Protein AF-A0AAU9USP4-F1 (afdb_monomer_lite)

Foldseek 3Di:
DDDDDDDDDPPDPPPDDDPDDDDQDPVNVVVVCQQVQHWDQDPVRDIDGGDDAPPDDPDPPPCVVVVDDPVRVVVVVVVVVVVVVVCVLPVVVVVVVVVVPPDDPPDVPVVVVVVVVVVPDDDDPDPPRDHGPPPPVPVCVVLVVLLVVLCVVDPDPDPVVSQVSQQPSDPPPHGDDDDDDDPVVDDDSCVVCVVVDDPDDDPPPPPVPPVVVVVVVVVCPDPVNVVVVVVVVVPPPDDPDPPPPPPPPPPPPPDDD

Organism: Euphydryas editha (NCBI:txid104508)

Structure (mmCIF, N/CA/C/O backbone):
data_AF-A0AAU9USP4-F1
#
_entry.id   AF-A0AAU9USP4-F1
#
loop_
_atom_site.group_PDB
_atom_site.id
_atom_site.type_symbol
_atom_site.label_atom_id
_atom_site.label_alt_id
_atom_site.label_comp_id
_atom_site.label_asym_id
_atom_site.label_entity_id
_atom_site.label_seq_id
_atom_site.pdbx_PDB_ins_code
_atom_site.Cartn_x
_atom_site.Cartn_y
_atom_site.Cartn_z
_atom_site.occupancy
_atom_site.B_iso_or_equiv
_atom_site.auth_seq_id
_atom_site.auth_comp_id
_atom_site.auth_asym_id
_atom_site.auth_atom_id
_atom_site.pdbx_PDB_model_num
ATOM 1 N N . MET A 1 1 ? 58.200 1.970 -30.204 1.00 53.88 1 MET A N 1
ATOM 2 C CA . MET A 1 1 ? 57.336 2.844 -29.386 1.00 53.88 1 MET A CA 1
ATOM 3 C C . MET A 1 1 ? 58.058 3.024 -28.065 1.00 53.88 1 MET A C 1
ATOM 5 O O . MET A 1 1 ? 58.313 2.022 -27.417 1.00 53.88 1 MET A O 1
ATOM 9 N N . MET A 1 2 ? 58.552 4.230 -27.774 1.00 48.62 2 MET A N 1
ATOM 10 C CA . MET A 1 2 ? 59.275 4.515 -26.530 1.00 48.62 2 MET A CA 1
ATOM 11 C C . MET A 1 2 ? 58.279 5.024 -25.493 1.00 48.62 2 MET A C 1
ATOM 13 O O . MET A 1 2 ? 57.617 6.035 -25.726 1.00 48.62 2 MET A O 1
ATOM 17 N N . ASP A 1 3 ? 58.170 4.309 -24.378 1.00 57.94 3 ASP A N 1
ATOM 18 C CA . ASP A 1 3 ? 57.323 4.691 -23.256 1.00 57.94 3 ASP A CA 1
ATOM 19 C C . ASP A 1 3 ? 57.987 5.834 -22.479 1.00 57.94 3 ASP A C 1
ATOM 21 O O . ASP A 1 3 ? 59.031 5.670 -21.845 1.00 57.94 3 ASP A O 1
ATOM 25 N N . ASN A 1 4 ? 57.380 7.018 -22.551 1.00 63.53 4 ASN A N 1
ATOM 26 C CA . ASN A 1 4 ? 57.783 8.188 -21.780 1.00 63.53 4 ASN A CA 1
ATOM 27 C C . ASN A 1 4 ? 57.430 7.979 -20.302 1.00 63.53 4 ASN A C 1
ATOM 29 O O . ASN A 1 4 ? 56.298 8.211 -19.876 1.00 63.53 4 ASN A O 1
ATOM 33 N N . TYR A 1 5 ? 58.411 7.553 -19.511 1.00 73.12 5 TYR A N 1
ATOM 34 C CA . TYR A 1 5 ? 58.299 7.489 -18.058 1.00 73.12 5 TYR A CA 1
ATOM 35 C C . TYR A 1 5 ? 58.523 8.883 -17.456 1.00 73.12 5 TYR A C 1
ATOM 37 O O . TYR A 1 5 ? 59.643 9.391 -17.437 1.00 73.12 5 TYR A O 1
ATOM 45 N N . ILE A 1 6 ? 57.450 9.509 -16.965 1.00 76.31 6 ILE A N 1
ATOM 46 C CA . ILE A 1 6 ? 57.510 10.777 -16.226 1.00 76.31 6 ILE A CA 1
ATOM 47 C C . ILE A 1 6 ? 57.721 10.453 -14.735 1.00 76.31 6 ILE A C 1
ATOM 49 O O . ILE A 1 6 ? 56.846 9.823 -14.132 1.00 76.31 6 ILE A O 1
ATOM 53 N N . PRO A 1 7 ? 58.840 10.865 -14.109 1.00 71.31 7 PRO A N 1
ATOM 54 C CA . PRO A 1 7 ? 59.072 10.639 -12.685 1.00 71.31 7 PRO A CA 1
ATOM 55 C C . PRO A 1 7 ? 58.043 11.404 -11.841 1.00 71.31 7 PRO A C 1
ATOM 57 O O . PRO A 1 7 ? 57.835 12.599 -12.041 1.00 71.31 7 PRO A O 1
ATOM 60 N N . ARG A 1 8 ? 57.397 10.732 -10.878 1.00 67.12 8 ARG A N 1
ATOM 61 C CA . ARG A 1 8 ? 56.558 11.411 -9.877 1.00 67.12 8 ARG A CA 1
ATOM 62 C C . ARG A 1 8 ? 57.443 12.150 -8.882 1.00 67.12 8 ARG A C 1
ATOM 64 O O . ARG A 1 8 ? 58.253 11.536 -8.193 1.00 67.12 8 ARG A O 1
ATOM 71 N N . ASP A 1 9 ? 57.234 13.454 -8.792 1.00 71.00 9 ASP A N 1
ATOM 72 C CA . ASP A 1 9 ? 57.911 14.329 -7.847 1.00 71.00 9 ASP A CA 1
ATOM 73 C C . ASP A 1 9 ? 57.355 14.099 -6.426 1.00 71.00 9 ASP A C 1
ATOM 75 O O . ASP A 1 9 ? 56.214 14.448 -6.115 1.00 71.00 9 ASP A O 1
ATOM 79 N N . ASN A 1 10 ? 58.146 13.451 -5.564 1.00 74.06 10 ASN A N 1
ATOM 80 C CA . ASN A 1 10 ? 57.780 13.119 -4.177 1.00 74.06 10 ASN A CA 1
ATOM 81 C C . ASN A 1 10 ? 57.751 14.347 -3.241 1.00 74.06 10 ASN A C 1
ATOM 83 O O . ASN A 1 10 ? 57.453 14.209 -2.056 1.00 74.06 10 ASN A O 1
ATOM 87 N N . SER A 1 11 ? 58.066 15.540 -3.750 1.00 73.25 11 SER A N 1
ATOM 88 C CA . SER A 1 11 ? 58.151 16.780 -2.971 1.00 73.25 11 SER A CA 1
ATOM 89 C C . SER A 1 11 ? 56.806 17.496 -2.783 1.00 73.25 11 SER A C 1
ATOM 91 O O . SER A 1 11 ? 56.694 18.401 -1.954 1.00 73.25 11 SER A O 1
ATOM 93 N N . ASN A 1 12 ? 55.751 17.077 -3.489 1.00 63.22 12 ASN A N 1
ATOM 94 C CA . ASN A 1 12 ? 54.468 17.773 -3.478 1.00 63.22 12 ASN A CA 1
ATOM 95 C C . ASN A 1 12 ? 53.524 17.211 -2.398 1.00 63.22 12 ASN A C 1
ATOM 97 O O . ASN A 1 12 ? 52.590 16.453 -2.676 1.00 63.22 12 ASN A O 1
ATOM 101 N N . SER A 1 13 ? 53.776 17.561 -1.131 1.00 61.56 13 SER A N 1
ATOM 102 C CA . SER A 1 13 ? 52.849 17.254 -0.035 1.00 61.56 13 SER A CA 1
ATOM 103 C C . SER A 1 13 ? 51.622 18.167 -0.131 1.00 61.56 13 SER A C 1
ATOM 105 O O . SER A 1 13 ? 51.555 19.236 0.471 1.00 61.56 13 SER A O 1
ATOM 107 N N . VAL A 1 14 ? 50.650 17.773 -0.956 1.00 72.12 14 VAL A N 1
ATOM 108 C CA . VAL A 1 14 ? 49.360 18.464 -1.037 1.00 72.12 14 VAL A CA 1
ATOM 109 C C . VAL A 1 14 ? 48.692 18.350 0.332 1.00 72.12 14 VAL A C 1
ATOM 111 O O . VAL A 1 14 ? 48.218 17.281 0.724 1.00 72.12 14 VAL A O 1
ATOM 114 N N . GLN A 1 15 ? 48.676 19.450 1.087 1.00 72.88 15 GLN A N 1
ATOM 115 C CA . GLN A 1 15 ? 47.872 19.559 2.298 1.00 72.88 15 GLN A CA 1
ATOM 116 C C . GLN A 1 15 ? 46.399 19.531 1.888 1.00 72.88 15 GLN A C 1
ATOM 118 O O . GLN A 1 15 ? 45.828 20.531 1.455 1.00 72.88 15 GLN A O 1
ATOM 123 N N . TRP A 1 16 ? 45.783 18.355 1.987 1.00 71.38 16 TRP A N 1
ATOM 124 C CA . TRP A 1 16 ? 44.353 18.195 1.768 1.00 71.38 16 TRP A CA 1
ATOM 125 C C . TRP A 1 16 ? 43.604 19.068 2.772 1.00 71.38 16 TRP A C 1
ATOM 127 O O . TRP A 1 16 ? 43.662 18.820 3.979 1.00 71.38 16 TRP A O 1
ATOM 137 N N . MET A 1 17 ? 42.902 20.092 2.279 1.00 73.69 17 MET A N 1
ATOM 138 C CA . MET A 1 17 ? 42.048 20.915 3.129 1.00 73.69 17 MET A CA 1
ATOM 139 C C . MET A 1 17 ? 41.071 20.012 3.887 1.00 73.69 17 MET A C 1
ATOM 141 O O . MET A 1 17 ? 40.425 19.129 3.314 1.00 73.69 17 MET A O 1
ATOM 145 N N . THR A 1 18 ? 40.973 20.218 5.197 1.00 81.50 18 THR A N 1
ATOM 146 C CA . THR A 1 18 ? 40.119 19.431 6.083 1.00 81.50 18 THR A CA 1
ATOM 147 C C . THR A 1 18 ? 38.680 19.476 5.573 1.00 81.50 18 THR A C 1
ATOM 149 O O . THR A 1 18 ? 38.104 20.553 5.416 1.00 81.50 18 THR A O 1
ATOM 152 N N . LYS A 1 19 ? 38.079 18.305 5.309 1.00 83.81 19 LYS A N 1
ATOM 153 C CA . LYS A 1 19 ? 36.700 18.208 4.802 1.00 83.81 19 LYS A CA 1
ATOM 154 C C . LYS A 1 19 ? 35.757 19.048 5.670 1.00 83.81 19 LYS A C 1
ATOM 156 O O . LYS A 1 19 ? 35.652 18.830 6.880 1.00 83.81 19 LYS A O 1
ATOM 161 N N . ARG A 1 20 ? 35.050 19.996 5.047 1.00 85.19 20 ARG A N 1
ATOM 162 C CA . ARG A 1 20 ? 34.067 20.857 5.717 1.00 85.19 20 ARG A CA 1
ATOM 163 C C . ARG A 1 20 ? 33.028 19.971 6.410 1.00 85.19 20 ARG A C 1
ATOM 165 O O . ARG A 1 20 ? 32.451 19.081 5.785 1.00 85.19 20 ARG A O 1
ATOM 172 N N . LYS A 1 21 ? 32.785 20.192 7.707 1.00 87.06 21 LYS A N 1
ATOM 173 C CA . LYS A 1 21 ? 31.766 19.434 8.451 1.00 87.06 21 LYS A CA 1
ATOM 174 C C . LYS A 1 21 ? 30.407 19.651 7.780 1.00 87.06 21 LYS A C 1
ATOM 176 O O . LYS A 1 21 ? 29.904 20.774 7.756 1.00 87.06 21 LYS A O 1
ATOM 181 N N . LYS A 1 22 ? 29.822 18.585 7.225 1.00 89.31 22 LYS A N 1
ATOM 182 C CA . LYS A 1 22 ? 28.508 18.640 6.573 1.00 89.31 22 LYS A CA 1
ATOM 183 C C . LYS A 1 22 ? 27.467 19.070 7.609 1.00 89.31 22 LYS A C 1
ATOM 185 O O . LYS A 1 22 ? 27.336 18.433 8.656 1.00 89.31 22 LYS A O 1
ATOM 190 N N . LYS A 1 23 ? 26.748 20.165 7.343 1.00 91.50 23 LYS A N 1
ATOM 191 C CA . LYS A 1 23 ? 25.634 20.597 8.198 1.00 91.50 23 LYS A CA 1
ATOM 192 C C . LYS A 1 23 ? 24.582 19.487 8.207 1.00 91.50 23 LYS A C 1
ATOM 194 O O . LYS A 1 23 ? 24.158 19.020 7.151 1.00 91.50 23 LYS A O 1
ATOM 199 N N . VAL A 1 24 ? 24.174 19.051 9.396 1.00 91.44 24 VAL A N 1
ATOM 200 C CA . VAL A 1 24 ? 23.125 18.035 9.540 1.00 91.44 24 VAL A CA 1
ATOM 201 C C . VAL A 1 24 ? 21.807 18.636 9.060 1.00 91.44 24 VAL A C 1
ATOM 203 O O . VAL A 1 24 ? 21.376 19.679 9.552 1.00 91.44 24 VAL A O 1
ATOM 206 N N . SER A 1 25 ? 21.149 17.981 8.103 1.00 89.94 25 SER A N 1
ATOM 207 C CA . SER A 1 25 ? 19.864 18.451 7.579 1.00 89.94 25 SER A CA 1
ATOM 208 C C . SER A 1 25 ? 18.804 18.505 8.687 1.00 89.94 25 SER A C 1
ATOM 210 O O . SER A 1 25 ? 18.715 17.605 9.530 1.00 89.94 25 SER A O 1
ATOM 212 N N . LYS A 1 26 ? 17.911 19.506 8.644 1.00 85.12 26 LYS A N 1
ATOM 213 C CA . LYS A 1 26 ? 16.737 19.612 9.535 1.00 85.12 26 LYS A CA 1
ATOM 214 C C . LYS A 1 26 ? 15.914 18.318 9.555 1.00 85.12 26 LYS A C 1
ATOM 216 O O . LYS A 1 26 ? 15.426 17.903 10.608 1.00 85.12 26 LYS A O 1
ATOM 221 N N . ARG A 1 27 ? 15.818 17.625 8.411 1.00 81.06 27 ARG A N 1
ATOM 222 C CA . ARG A 1 27 ? 15.140 16.324 8.286 1.00 81.06 27 ARG A CA 1
ATOM 223 C C . ARG A 1 27 ? 15.814 15.244 9.131 1.00 81.06 27 ARG A C 1
ATOM 225 O O . ARG A 1 27 ? 15.127 14.437 9.756 1.00 81.06 27 ARG A O 1
ATOM 232 N N . GLU A 1 28 ? 17.139 15.226 9.157 1.00 87.06 28 GLU A N 1
ATOM 233 C CA . GLU A 1 28 ? 17.921 14.249 9.908 1.00 87.06 28 GLU A CA 1
ATOM 234 C C . GLU A 1 28 ? 17.859 14.522 11.415 1.00 87.06 28 GLU A C 1
ATOM 236 O O . GLU A 1 28 ? 17.629 13.593 12.188 1.00 87.06 28 GLU A O 1
ATOM 241 N N . MET A 1 29 ? 17.905 15.792 11.832 1.00 87.38 29 MET A N 1
ATOM 242 C CA . MET A 1 29 ? 17.671 16.172 13.233 1.00 87.38 29 MET A CA 1
ATOM 243 C C . MET A 1 29 ? 16.292 15.715 13.733 1.00 87.38 29 MET A C 1
ATOM 245 O O . MET A 1 29 ? 16.178 15.140 14.814 1.00 87.38 29 MET A O 1
ATOM 249 N N . ILE A 1 30 ? 15.235 15.894 12.928 1.00 83.81 30 ILE A N 1
ATOM 250 C CA . ILE A 1 30 ? 13.881 15.425 13.274 1.00 83.81 30 ILE A CA 1
ATOM 251 C C . ILE A 1 30 ? 13.824 13.894 13.359 1.00 83.81 30 ILE A C 1
ATOM 253 O O . ILE A 1 30 ? 13.129 13.361 14.227 1.00 83.81 30 ILE A O 1
ATOM 257 N N . LYS A 1 31 ? 14.519 13.171 12.469 1.00 83.81 31 LYS A N 1
ATOM 258 C CA . LYS A 1 31 ? 14.615 11.703 12.537 1.00 83.81 31 LYS A CA 1
ATOM 259 C C . LYS A 1 31 ? 15.308 11.259 13.826 1.00 83.81 31 LYS A C 1
ATOM 261 O O . LYS A 1 31 ? 14.754 10.409 14.513 1.00 83.81 31 LYS A O 1
ATOM 266 N N . ARG A 1 32 ? 16.434 11.878 14.197 1.00 84.88 32 ARG A N 1
ATOM 267 C CA . ARG A 1 32 ? 17.151 11.574 15.448 1.00 84.88 32 ARG A CA 1
ATOM 268 C C . ARG A 1 32 ? 16.263 11.792 16.674 1.00 84.88 32 ARG A C 1
ATOM 270 O O . ARG A 1 32 ? 16.097 10.860 17.449 1.00 84.88 32 ARG A O 1
ATOM 277 N N . ARG A 1 33 ? 15.562 12.931 16.763 1.00 87.69 33 ARG A N 1
ATOM 278 C CA . ARG A 1 33 ? 14.598 13.203 17.853 1.00 87.69 33 ARG A CA 1
ATOM 279 C C . ARG A 1 33 ? 13.415 12.231 17.895 1.00 87.69 33 ARG A C 1
ATOM 281 O O . ARG A 1 33 ? 12.873 11.942 18.954 1.00 87.69 33 ARG A O 1
ATOM 288 N N . LYS A 1 34 ? 12.966 11.729 16.737 1.00 84.00 34 LYS A N 1
ATOM 289 C CA . LYS A 1 34 ? 11.912 10.699 16.674 1.00 84.00 34 LYS A CA 1
ATOM 290 C C . LYS A 1 34 ? 12.385 9.363 17.245 1.00 84.00 34 LYS A C 1
ATOM 292 O O . LYS A 1 34 ? 11.557 8.676 17.827 1.00 84.00 34 LYS A O 1
ATOM 297 N N . VAL A 1 35 ? 13.650 9.008 17.026 1.00 78.94 35 VAL A N 1
ATOM 298 C CA . VAL A 1 35 ? 14.253 7.757 17.508 1.00 78.94 35 VAL A CA 1
ATOM 299 C C . VAL A 1 35 ? 14.607 7.861 18.990 1.00 78.94 35 VAL A C 1
ATOM 301 O O . VAL A 1 35 ? 14.317 6.932 19.730 1.00 78.94 35 VAL A O 1
ATOM 304 N N . SER A 1 36 ? 15.138 9.002 19.446 1.00 85.00 36 SER A N 1
ATOM 305 C CA . SER A 1 36 ? 15.467 9.212 20.864 1.00 85.00 36 SER A CA 1
ATOM 306 C C . SER A 1 36 ? 14.242 9.328 21.774 1.00 85.00 36 SER A C 1
ATOM 308 O O . SER A 1 36 ? 14.373 9.258 22.991 1.00 85.00 36 SER A O 1
ATOM 310 N N . GLY A 1 37 ? 13.043 9.502 21.206 1.00 86.06 37 GLY A N 1
ATOM 311 C CA . GLY A 1 37 ? 11.829 9.710 21.990 1.00 86.06 37 GLY A CA 1
ATOM 312 C C . GLY A 1 37 ? 11.766 11.098 22.633 1.00 86.06 37 GLY A C 1
ATOM 313 O O . GLY A 1 37 ? 10.978 11.304 23.547 1.00 86.06 37 GLY A O 1
ATOM 314 N N . GLU A 1 38 ? 12.549 12.066 22.159 1.00 90.25 38 GLU A N 1
ATOM 315 C CA . GLU A 1 38 ? 12.458 13.453 22.616 1.00 90.25 38 GLU A CA 1
ATOM 316 C C . GLU A 1 38 ? 11.174 14.135 22.120 1.00 90.25 38 GLU A C 1
ATOM 318 O O . GLU A 1 38 ? 10.623 13.835 21.046 1.00 90.25 38 GLU A O 1
ATOM 323 N N . THR A 1 39 ? 10.708 15.115 22.896 1.00 92.06 39 THR A N 1
ATOM 324 C CA . THR A 1 39 ? 9.656 16.032 22.456 1.00 92.06 39 THR A CA 1
ATOM 325 C C . THR A 1 39 ? 10.154 16.825 21.247 1.00 92.06 39 THR A C 1
ATOM 327 O O . THR A 1 39 ? 11.322 17.203 21.133 1.00 92.06 39 THR A O 1
ATOM 330 N N . ARG A 1 40 ? 9.277 17.048 20.266 1.00 91.62 40 ARG A N 1
ATOM 331 C CA . ARG A 1 40 ? 9.658 17.749 19.032 1.00 91.62 40 ARG A CA 1
ATOM 332 C C . ARG A 1 40 ? 8.559 18.665 18.540 1.00 91.62 40 ARG A C 1
ATOM 334 O O . ARG A 1 40 ? 7.380 18.360 18.687 1.00 91.62 40 ARG A O 1
ATOM 341 N N . ILE A 1 41 ? 8.965 19.728 17.865 1.00 89.19 41 ILE A N 1
ATOM 342 C CA . ILE A 1 41 ? 8.068 20.648 17.174 1.00 89.19 41 ILE A CA 1
ATOM 343 C C . ILE A 1 41 ? 7.820 20.093 15.762 1.00 89.19 41 ILE A C 1
ATOM 345 O O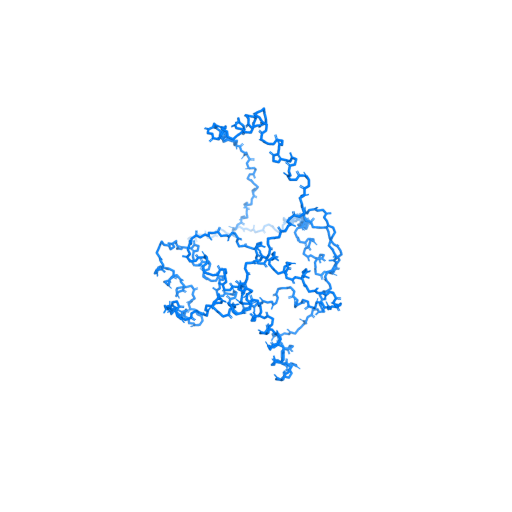 . ILE A 1 41 ? 8.757 19.676 15.075 1.00 89.19 41 ILE A O 1
ATOM 349 N N . ASN A 1 42 ? 6.558 19.983 15.344 1.00 82.50 42 ASN A N 1
ATOM 350 C CA . ASN A 1 42 ? 6.213 19.586 13.977 1.00 82.50 42 ASN A CA 1
ATOM 351 C C . ASN A 1 42 ? 6.453 20.747 12.985 1.00 82.50 42 ASN A C 1
ATOM 353 O O . ASN A 1 42 ? 6.831 21.844 13.376 1.00 82.50 42 ASN A O 1
ATOM 357 N N . HIS A 1 43 ? 6.225 20.522 11.688 1.00 75.31 43 HIS A N 1
ATOM 358 C CA . HIS A 1 43 ? 6.361 21.588 10.683 1.00 75.31 43 HIS A CA 1
ATOM 359 C C . HIS A 1 43 ? 5.371 22.755 10.890 1.00 75.31 43 HIS A C 1
ATOM 361 O O . HIS A 1 43 ? 5.601 23.829 10.360 1.00 75.31 43 HIS A O 1
ATOM 367 N N . VAL A 1 44 ? 4.317 22.553 11.693 1.00 86.31 44 VAL A N 1
ATOM 368 C CA . VAL A 1 44 ? 3.271 23.536 12.042 1.00 86.31 44 VAL A CA 1
ATOM 369 C C . VAL A 1 44 ? 3.590 24.271 13.359 1.00 86.31 44 VAL A C 1
ATOM 371 O O . VAL A 1 44 ? 2.729 24.928 13.928 1.00 86.31 44 VAL A O 1
ATOM 374 N N . GLY A 1 45 ? 4.783 24.101 13.938 1.00 87.25 45 GLY A N 1
ATOM 375 C CA . GLY A 1 45 ? 5.134 24.762 15.204 1.00 87.25 45 GLY A CA 1
ATOM 376 C C . GLY A 1 45 ? 4.508 24.144 16.466 1.00 87.25 45 GLY A C 1
ATOM 377 O O . GLY A 1 45 ? 4.737 24.630 17.568 1.00 87.25 45 GLY A O 1
ATOM 378 N N . ARG A 1 46 ? 3.753 23.044 16.357 1.00 90.69 46 ARG A N 1
ATOM 379 C CA . ARG A 1 46 ? 3.123 22.364 17.502 1.00 90.69 46 ARG A CA 1
ATOM 380 C C . ARG A 1 46 ? 4.048 21.325 18.123 1.00 90.69 46 ARG A C 1
ATOM 382 O O . ARG A 1 46 ? 4.635 20.497 17.417 1.00 90.69 46 ARG A O 1
ATOM 389 N N . TYR A 1 47 ? 4.098 21.308 19.450 1.00 91.38 47 TYR A N 1
ATOM 390 C CA . TYR A 1 47 ? 4.782 20.270 20.213 1.00 91.38 47 TYR A CA 1
ATOM 391 C C . TYR A 1 47 ? 4.094 18.912 20.035 1.00 91.38 47 TYR A C 1
ATOM 393 O O . TYR A 1 47 ? 2.873 18.786 20.099 1.00 91.38 47 TYR A O 1
ATOM 401 N N . LYS A 1 48 ? 4.898 17.873 19.815 1.00 85.81 48 LYS A N 1
ATOM 402 C CA . LYS A 1 48 ? 4.493 16.471 19.898 1.00 85.81 48 LYS A CA 1
ATOM 403 C C . LYS A 1 48 ? 5.314 15.793 20.980 1.00 85.81 48 LYS A C 1
ATOM 405 O O . LYS A 1 48 ? 6.543 15.916 20.984 1.00 85.81 48 LYS A O 1
ATOM 410 N N . SER A 1 49 ? 4.629 15.058 21.852 1.00 90.12 49 SER A N 1
ATOM 411 C CA . SER A 1 49 ? 5.275 14.204 22.838 1.00 90.12 49 SER A CA 1
ATOM 412 C C . SER A 1 49 ? 6.181 13.180 22.152 1.00 90.12 49 SER A C 1
ATOM 414 O O . SER A 1 49 ? 5.958 12.751 21.007 1.00 90.12 49 SER A O 1
ATOM 416 N N . GLY A 1 50 ? 7.252 12.835 22.858 1.00 85.88 50 GLY A N 1
ATOM 417 C CA . GLY A 1 50 ? 8.100 11.710 22.521 1.00 85.88 50 GLY A CA 1
ATOM 418 C C . GLY A 1 50 ? 7.280 10.434 22.405 1.00 85.88 50 GLY A C 1
ATOM 419 O O . GLY A 1 50 ? 6.436 10.163 23.255 1.00 85.88 50 GLY A O 1
ATOM 420 N N . VAL A 1 51 ? 7.504 9.654 21.350 1.00 80.50 51 VAL A N 1
ATOM 421 C CA . VAL A 1 51 ? 6.960 8.294 21.288 1.00 80.50 51 VAL A CA 1
ATOM 422 C C . VAL A 1 51 ? 8.061 7.390 21.810 1.00 80.50 51 VAL A C 1
ATOM 424 O O . VAL A 1 51 ? 9.106 7.287 21.169 1.00 80.50 51 VAL A O 1
ATOM 427 N N . LEU A 1 52 ? 7.835 6.774 22.970 1.00 74.88 52 LEU A N 1
ATOM 428 C CA . LEU A 1 52 ? 8.735 5.756 23.496 1.00 74.88 52 LEU A CA 1
ATOM 429 C C . LEU A 1 52 ? 8.669 4.550 22.561 1.00 74.88 52 LEU A C 1
ATOM 431 O O . LEU A 1 52 ? 7.662 3.846 22.497 1.00 74.88 52 LEU A O 1
ATOM 435 N N . THR A 1 53 ? 9.733 4.360 21.793 1.00 68.25 53 THR A N 1
ATOM 436 C CA . THR A 1 53 ? 9.932 3.134 21.025 1.00 68.25 53 THR A CA 1
ATOM 437 C C . THR A 1 53 ? 10.582 2.124 21.969 1.00 68.25 53 THR A C 1
ATOM 439 O O . THR A 1 53 ? 11.391 2.511 22.811 1.00 68.25 53 THR A O 1
ATOM 442 N N . GLY A 1 54 ? 10.190 0.849 21.893 1.00 75.56 54 GLY A N 1
ATOM 443 C CA . GLY A 1 54 ? 10.855 -0.201 22.671 1.00 75.56 54 GLY A CA 1
ATOM 444 C C . GLY A 1 54 ? 12.362 -0.265 22.367 1.00 75.56 54 GLY A C 1
ATOM 445 O O . GLY A 1 54 ? 12.799 0.303 21.365 1.00 75.56 54 GLY A O 1
ATOM 446 N N . PRO A 1 55 ? 13.163 -0.941 23.208 1.00 74.31 55 PRO A N 1
ATOM 447 C CA . PRO A 1 55 ? 14.599 -1.076 22.975 1.00 74.31 55 PRO A CA 1
ATOM 448 C C . PRO A 1 55 ? 14.882 -1.685 21.596 1.00 74.31 55 PRO A C 1
ATOM 450 O O . PRO A 1 55 ? 14.174 -2.596 21.159 1.00 74.31 55 PRO A O 1
ATOM 453 N N . ASP A 1 56 ? 15.937 -1.207 20.930 1.00 69.44 56 ASP A N 1
ATOM 454 C CA . ASP A 1 56 ? 16.371 -1.749 19.641 1.00 69.44 56 ASP A CA 1
ATOM 455 C C . ASP A 1 56 ? 16.648 -3.255 19.772 1.00 69.44 56 ASP A C 1
ATOM 457 O O . ASP A 1 56 ? 17.552 -3.687 20.495 1.00 69.44 56 ASP A O 1
ATOM 461 N N . CYS A 1 57 ? 15.887 -4.084 19.053 1.00 74.75 57 CYS A N 1
ATOM 462 C CA . CYS A 1 57 ? 16.199 -5.507 18.957 1.00 74.75 57 CYS A CA 1
ATOM 463 C C . CYS A 1 57 ? 17.480 -5.671 18.133 1.00 74.75 57 CYS A C 1
ATOM 465 O O . CYS A 1 57 ? 17.497 -5.487 16.920 1.00 74.75 57 CYS A O 1
ATOM 467 N N . ARG A 1 58 ? 18.565 -6.079 18.799 1.00 72.81 58 ARG A N 1
ATOM 468 C CA . ARG A 1 58 ? 19.859 -6.412 18.169 1.00 72.81 58 ARG A CA 1
ATOM 469 C C . ARG A 1 58 ? 19.884 -7.813 17.545 1.00 72.81 58 ARG A C 1
ATOM 471 O O . ARG A 1 58 ? 20.942 -8.406 17.347 1.00 72.81 58 ARG A O 1
ATOM 478 N N . CYS A 1 59 ? 18.715 -8.387 17.290 1.00 79.31 59 CYS A N 1
ATOM 479 C CA . CYS A 1 59 ? 18.572 -9.771 16.883 1.00 79.31 59 CYS A CA 1
ATOM 480 C C . CYS A 1 59 ? 18.994 -9.907 15.409 1.00 79.31 59 CYS A C 1
ATOM 482 O O . CYS A 1 59 ? 18.332 -9.369 14.520 1.00 79.31 59 CYS A O 1
ATOM 484 N N . LYS A 1 60 ? 20.088 -10.629 15.119 1.00 70.06 60 LYS A N 1
ATOM 485 C CA . LYS A 1 60 ? 20.466 -10.940 13.730 1.00 70.06 60 LYS A CA 1
ATOM 486 C C . LYS A 1 60 ? 19.331 -11.749 13.087 1.00 70.06 60 LYS A C 1
ATOM 488 O O . LYS A 1 60 ? 18.978 -12.808 13.590 1.00 70.06 60 LYS A O 1
ATOM 493 N N . ARG A 1 61 ? 18.766 -11.250 11.979 1.00 69.81 61 ARG A N 1
ATOM 494 C CA . ARG A 1 61 ? 17.738 -11.931 11.160 1.00 69.81 61 ARG A CA 1
ATOM 495 C C . ARG A 1 61 ? 16.453 -12.326 11.911 1.00 69.81 61 ARG A C 1
ATOM 497 O O . ARG A 1 61 ? 16.001 -13.457 11.790 1.00 69.81 61 ARG A O 1
ATOM 504 N N . LEU A 1 62 ? 15.848 -11.407 12.671 1.00 65.50 62 LEU A N 1
ATOM 505 C CA . LEU A 1 62 ? 14.513 -11.612 13.268 1.00 65.50 62 LEU A CA 1
ATOM 506 C C . LEU A 1 62 ? 14.408 -12.829 14.216 1.00 65.50 62 LEU A C 1
ATOM 508 O O . LEU A 1 62 ? 13.314 -13.331 14.454 1.00 65.50 62 LEU A O 1
ATOM 512 N N . GLN A 1 63 ? 15.510 -13.286 14.826 1.00 75.12 63 GLN A N 1
ATOM 513 C CA . GLN A 1 63 ? 15.487 -14.397 15.798 1.00 75.12 63 GLN A CA 1
ATOM 514 C C . GLN A 1 63 ? 14.642 -14.121 17.058 1.00 75.12 63 GLN A C 1
ATOM 516 O O . GLN A 1 63 ? 14.349 -15.015 17.841 1.00 75.12 63 GLN A O 1
ATOM 521 N N . CYS A 1 64 ? 14.177 -12.896 17.271 1.00 74.94 64 CYS A N 1
ATOM 522 C CA . CYS A 1 64 ? 13.130 -12.618 18.254 1.00 74.94 64 CYS A CA 1
ATOM 523 C C . CYS A 1 64 ? 11.824 -13.375 17.953 1.00 74.94 64 CYS A C 1
ATOM 525 O O . CYS A 1 64 ? 11.140 -13.766 18.894 1.00 74.94 64 CYS A O 1
ATOM 527 N N . PHE A 1 65 ? 11.524 -13.683 16.686 1.00 66.75 65 PHE A N 1
ATOM 528 C CA . PHE A 1 65 ? 10.398 -14.552 16.344 1.00 66.75 65 PHE A CA 1
ATOM 529 C C . PHE A 1 65 ? 10.619 -15.997 16.788 1.00 66.75 65 PHE A C 1
ATOM 531 O O . PHE A 1 65 ? 9.655 -16.633 17.198 1.00 66.75 65 PHE A O 1
ATOM 538 N N . THR A 1 66 ? 11.856 -16.514 16.785 1.00 76.19 66 THR A N 1
ATOM 539 C CA . THR A 1 66 ? 12.123 -17.891 17.244 1.00 76.19 66 THR A CA 1
ATOM 540 C C . THR A 1 66 ? 11.960 -18.046 18.752 1.00 76.19 66 THR A C 1
ATOM 542 O O . THR A 1 66 ? 11.705 -19.151 19.212 1.00 76.19 66 THR A O 1
ATOM 545 N N . ARG A 1 67 ? 12.054 -16.948 19.515 1.00 79.25 67 ARG A N 1
ATOM 546 C CA . ARG A 1 67 ? 11.812 -16.930 20.967 1.00 79.25 67 ARG A CA 1
ATOM 547 C C . ARG A 1 67 ? 10.331 -16.958 21.346 1.00 79.25 67 ARG A C 1
ATOM 549 O O . ARG A 1 67 ? 10.023 -17.258 22.492 1.00 79.25 67 ARG A O 1
ATOM 556 N N . LEU A 1 68 ? 9.436 -16.634 20.415 1.00 85.06 68 LEU A N 1
ATOM 557 C CA . LEU A 1 68 ? 7.995 -16.731 20.635 1.00 85.06 68 LEU A CA 1
ATOM 558 C C . LEU A 1 68 ? 7.541 -18.169 20.398 1.00 85.06 68 LEU A C 1
ATOM 560 O O . LEU A 1 68 ? 7.893 -18.755 19.364 1.00 85.06 68 LEU A O 1
ATOM 564 N N . THR A 1 69 ? 6.732 -18.704 21.312 1.00 92.19 69 THR A N 1
ATOM 565 C CA . THR A 1 69 ? 6.098 -20.016 21.121 1.00 92.19 69 THR A CA 1
ATOM 566 C C . THR A 1 69 ? 5.081 -19.965 19.981 1.00 92.19 69 THR A C 1
ATOM 568 O O . THR A 1 69 ? 4.648 -18.892 19.545 1.00 92.19 69 THR A O 1
ATOM 571 N N . THR A 1 70 ? 4.695 -21.128 19.460 1.00 87.56 70 THR A N 1
ATOM 572 C CA . THR A 1 70 ? 3.679 -21.242 18.405 1.00 87.56 70 THR A CA 1
ATOM 573 C C . THR A 1 70 ? 2.344 -20.624 18.814 1.00 87.56 70 THR A C 1
ATOM 575 O O . THR A 1 70 ? 1.686 -19.986 17.993 1.00 87.56 70 THR A O 1
ATOM 578 N N . GLU A 1 71 ? 1.982 -20.737 20.087 1.00 88.69 71 GLU A N 1
ATOM 579 C CA . GLU A 1 71 ? 0.741 -20.228 20.673 1.00 88.69 71 GLU A CA 1
ATOM 580 C C . GLU A 1 71 ? 0.770 -18.700 20.743 1.00 88.69 71 GLU A C 1
ATOM 582 O O . GLU A 1 71 ? -0.156 -18.048 20.270 1.00 88.69 71 GLU A O 1
ATOM 587 N N . GLN A 1 72 ? 1.879 -18.115 21.209 1.00 80.88 72 GLN A N 1
ATOM 588 C CA . GLN A 1 72 ? 2.056 -16.659 21.255 1.00 80.88 72 GLN A CA 1
ATOM 589 C C . GLN A 1 72 ? 2.030 -16.035 19.858 1.00 80.88 72 GLN A C 1
ATOM 591 O O . GLN A 1 72 ? 1.468 -14.960 19.656 1.00 80.88 72 GLN A O 1
ATOM 596 N N . ARG A 1 73 ? 2.614 -16.711 18.860 1.00 84.56 73 ARG A N 1
ATOM 597 C CA . ARG A 1 73 ? 2.544 -16.249 17.466 1.00 84.56 73 ARG A CA 1
ATOM 598 C C . ARG A 1 73 ? 1.113 -16.279 16.940 1.00 84.56 73 ARG A C 1
ATOM 600 O O . ARG A 1 73 ? 0.709 -15.322 16.287 1.00 84.56 73 ARG A O 1
ATOM 607 N N . LYS A 1 74 ? 0.355 -17.344 17.230 1.00 80.06 74 LYS A N 1
ATOM 608 C CA . LYS A 1 74 ? -1.068 -17.436 16.869 1.00 80.06 74 LYS A CA 1
ATOM 609 C C . LYS A 1 74 ? -1.881 -16.333 17.534 1.00 80.06 74 LYS A C 1
ATOM 611 O O . LYS A 1 74 ? -2.653 -15.685 16.846 1.00 80.06 74 LYS A O 1
ATOM 616 N N . GLU A 1 75 ? -1.658 -16.059 18.815 1.00 87.75 75 GLU A N 1
ATOM 617 C CA . GLU A 1 75 ? -2.358 -14.996 19.542 1.00 87.75 75 GLU A CA 1
ATOM 618 C C . GLU A 1 75 ? -2.048 -13.605 18.967 1.00 87.75 75 GLU A C 1
ATOM 620 O O . GLU A 1 75 ? -2.960 -12.826 18.694 1.00 87.75 75 GLU A O 1
ATOM 625 N N . ILE A 1 76 ? -0.773 -13.307 18.691 1.00 79.75 76 ILE A N 1
ATOM 626 C CA . ILE A 1 76 ? -0.367 -12.048 18.047 1.00 79.75 76 ILE A CA 1
ATOM 627 C C . ILE A 1 76 ? -1.005 -11.920 16.663 1.00 79.75 76 ILE A C 1
ATOM 629 O O . ILE A 1 76 ? -1.500 -10.846 16.321 1.00 79.75 76 ILE A O 1
ATOM 633 N N . LEU A 1 77 ? -1.011 -12.997 15.872 1.00 74.38 77 LEU A N 1
ATOM 634 C CA . LEU A 1 77 ? -1.646 -13.011 14.558 1.00 74.38 77 LEU A CA 1
ATOM 635 C C . LEU A 1 77 ? -3.158 -12.861 14.666 1.00 74.38 77 LEU A C 1
ATOM 637 O O . LEU A 1 77 ? -3.724 -12.107 13.894 1.00 74.38 77 LEU A O 1
ATOM 641 N N . GLU A 1 78 ? -3.824 -13.498 15.624 1.00 77.75 78 GLU A N 1
ATOM 642 C CA . GLU A 1 78 ? -5.256 -13.323 15.846 1.00 77.75 78 GLU A CA 1
ATOM 643 C C . GLU A 1 78 ? -5.604 -11.901 16.262 1.00 77.75 78 GLU A C 1
ATOM 645 O O . GLU A 1 78 ? -6.578 -11.349 15.764 1.00 77.75 78 GLU A O 1
ATOM 650 N N . ILE A 1 79 ? -4.830 -11.287 17.158 1.00 75.56 79 ILE A N 1
ATOM 651 C CA . ILE A 1 79 ? -5.019 -9.886 17.541 1.00 75.56 79 ILE A CA 1
ATOM 652 C C . ILE A 1 79 ? -4.786 -8.996 16.324 1.00 75.56 79 ILE A C 1
ATOM 654 O O . ILE A 1 79 ? -5.600 -8.114 16.045 1.00 75.56 79 ILE A O 1
ATOM 658 N N . PHE A 1 80 ? -3.714 -9.257 15.571 1.00 71.75 80 PHE A N 1
ATOM 659 C CA . PHE A 1 80 ? -3.428 -8.548 14.337 1.00 71.75 80 PHE A CA 1
ATOM 660 C C . PHE A 1 80 ? -4.584 -8.702 13.360 1.00 71.75 80 PHE A C 1
ATOM 662 O O . PHE A 1 80 ? -5.079 -7.687 12.920 1.00 71.75 80 PHE A O 1
ATOM 669 N N . TYR A 1 81 ? -5.088 -9.905 13.089 1.00 72.31 81 TYR A N 1
ATOM 670 C CA . TYR A 1 81 ? -6.216 -10.155 12.195 1.00 72.31 81 TYR A CA 1
ATOM 671 C C . TYR A 1 81 ? -7.540 -9.653 12.742 1.00 72.31 81 TYR A C 1
ATOM 673 O O . TYR A 1 81 ? -8.370 -9.271 11.944 1.00 72.31 81 TYR A O 1
ATOM 681 N N . LYS A 1 82 ? -7.774 -9.597 14.051 1.00 72.12 82 LYS A N 1
ATOM 682 C CA . LYS A 1 82 ? -8.985 -8.991 14.627 1.00 72.12 82 LYS A CA 1
ATOM 683 C C . LYS A 1 82 ? -8.966 -7.482 14.419 1.00 72.12 82 LYS A C 1
ATOM 685 O O . LYS A 1 82 ? -9.959 -6.914 13.978 1.00 72.12 82 LYS A O 1
ATOM 690 N N . ILE A 1 83 ? -7.822 -6.841 14.659 1.00 64.81 83 ILE A N 1
ATOM 691 C CA . ILE A 1 83 ? -7.614 -5.420 14.354 1.00 64.81 83 ILE A CA 1
ATOM 692 C C . ILE A 1 83 ? -7.675 -5.211 12.839 1.00 64.81 83 ILE A C 1
ATOM 694 O O . ILE A 1 83 ? -8.373 -4.322 12.365 1.00 64.81 83 ILE A O 1
ATOM 698 N N . PHE A 1 84 ? -6.988 -6.053 12.073 1.00 58.84 84 PHE A N 1
ATOM 699 C CA . PHE A 1 84 ? -6.864 -5.942 10.633 1.00 58.84 84 PHE A CA 1
ATOM 700 C C . PHE A 1 84 ? -8.195 -6.239 9.965 1.00 58.84 84 PHE A C 1
ATOM 702 O O . PHE A 1 84 ? -8.562 -5.400 9.192 1.00 58.84 84 PHE A O 1
ATOM 709 N N . LEU A 1 85 ? -9.000 -7.253 10.308 1.00 56.94 85 LEU A N 1
ATOM 710 C CA . LEU A 1 85 ? -10.381 -7.431 9.807 1.00 56.94 85 LEU A CA 1
ATOM 711 C C . LEU A 1 85 ? -11.244 -6.204 10.099 1.00 56.94 85 LEU A C 1
ATOM 713 O O . LEU A 1 85 ? -11.975 -5.732 9.232 1.00 56.94 85 LEU A O 1
ATOM 717 N N . HIS A 1 86 ? -11.112 -5.637 11.299 1.00 56.19 86 HIS A N 1
ATOM 718 C CA . HIS A 1 86 ? -11.820 -4.415 11.672 1.00 56.19 86 HIS A CA 1
ATOM 719 C C . HIS A 1 86 ? -11.313 -3.168 10.901 1.00 56.19 86 HIS A C 1
ATOM 721 O O . HIS A 1 86 ? -11.989 -2.137 10.882 1.00 56.19 86 HIS A O 1
ATOM 727 N N . HIS A 1 87 ? -10.148 -3.259 10.239 1.00 49.16 87 HIS A N 1
ATOM 728 C CA . HIS A 1 87 ? -9.479 -2.208 9.457 1.00 49.16 87 HIS A CA 1
ATOM 729 C C . HIS A 1 87 ? -9.319 -2.514 7.939 1.00 49.16 87 HIS A C 1
ATOM 731 O O . HIS A 1 87 ? -9.136 -1.588 7.154 1.00 49.16 87 HIS A O 1
ATOM 737 N N . THR A 1 88 ? -9.435 -3.754 7.462 1.00 44.06 88 THR A N 1
ATOM 738 C CA . THR A 1 88 ? -9.471 -4.182 6.053 1.00 44.06 88 THR A CA 1
ATOM 739 C C . THR A 1 88 ? -10.859 -4.016 5.502 1.00 44.06 88 THR A C 1
ATOM 741 O O . THR A 1 88 ? -10.979 -3.626 4.344 1.00 44.06 88 THR A O 1
ATOM 744 N N . LEU A 1 89 ? -11.866 -4.056 6.385 1.00 47.69 89 LEU A N 1
ATOM 745 C CA . LEU A 1 89 ? -13.147 -3.394 6.163 1.00 47.69 89 LEU A CA 1
ATOM 746 C C . LEU A 1 89 ? -13.024 -1.875 5.882 1.00 47.69 89 LEU A C 1
ATOM 748 O O . LEU A 1 89 ? -14.015 -1.190 5.672 1.00 47.69 89 LEU A O 1
ATOM 752 N N . LYS A 1 90 ? -11.813 -1.310 5.891 1.00 47.22 90 LYS A N 1
ATOM 753 C CA . LYS A 1 90 ? -11.509 0.080 5.539 1.00 47.22 90 LYS A CA 1
ATOM 754 C C . LYS A 1 90 ? -10.439 0.207 4.445 1.00 47.22 90 LYS A C 1
ATOM 756 O O . LYS A 1 90 ? -10.541 1.117 3.636 1.00 47.22 90 LYS A O 1
ATOM 761 N N . LEU A 1 91 ? -9.449 -0.691 4.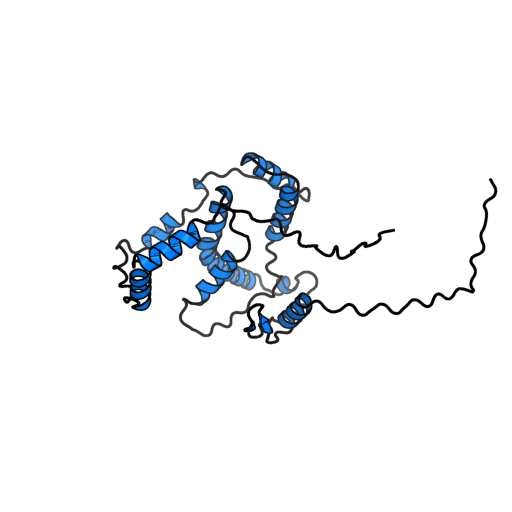371 1.00 41.41 91 LEU A N 1
ATOM 762 C CA . LEU A 1 91 ? -8.387 -0.656 3.345 1.00 41.41 91 LEU A CA 1
ATOM 763 C C . LEU A 1 91 ? -8.842 -1.114 1.949 1.00 41.41 91 LEU A C 1
ATOM 765 O O . LEU A 1 91 ? -8.351 -0.578 0.957 1.00 41.41 91 LEU A O 1
ATOM 769 N N . VAL A 1 92 ? -9.806 -2.038 1.842 1.00 45.50 92 VAL A N 1
ATOM 770 C CA . VAL A 1 92 ? -10.343 -2.465 0.530 1.00 45.50 92 VAL A CA 1
ATOM 771 C C . VAL A 1 92 ? -11.034 -1.296 -0.202 1.00 45.50 92 VAL A C 1
ATOM 773 O O . VAL A 1 92 ? -11.010 -1.247 -1.429 1.00 45.50 92 VAL A O 1
ATOM 776 N N . MET A 1 93 ? -11.524 -0.280 0.527 1.00 43.41 93 MET A N 1
ATOM 777 C CA . MET A 1 93 ? -12.098 0.945 -0.058 1.00 43.41 93 MET A CA 1
ATOM 778 C C . MET A 1 93 ? -11.094 1.813 -0.841 1.00 43.41 93 MET A C 1
ATOM 780 O O . MET A 1 93 ? -11.516 2.615 -1.677 1.00 43.41 93 MET A O 1
ATOM 784 N N . CYS A 1 94 ? -9.785 1.689 -0.588 1.00 40.88 94 CYS A N 1
ATOM 785 C CA . CYS A 1 94 ? -8.774 2.465 -1.315 1.00 40.88 94 CYS A CA 1
ATOM 786 C C . CYS A 1 94 ? -8.431 1.851 -2.680 1.00 40.88 94 CYS A C 1
ATOM 788 O O . CYS A 1 94 ? -8.173 2.591 -3.626 1.00 40.88 94 CYS A O 1
ATOM 790 N N . PHE A 1 95 ? -8.471 0.521 -2.816 1.00 40.94 95 PHE A N 1
ATOM 791 C CA . PHE A 1 95 ? -8.094 -0.150 -4.066 1.00 40.94 95 PHE A CA 1
ATOM 792 C C . PHE A 1 95 ? -9.167 -0.052 -5.155 1.00 40.94 95 PHE A C 1
ATOM 794 O O . PHE A 1 95 ? -8.825 0.049 -6.332 1.00 40.94 95 PHE A O 1
ATOM 801 N N . THR A 1 96 ? -10.454 -0.017 -4.793 1.00 44.78 96 THR A N 1
ATOM 802 C CA . THR A 1 96 ? -11.530 0.126 -5.785 1.00 44.78 96 THR A CA 1
ATOM 803 C C . THR A 1 96 ? -11.490 1.480 -6.492 1.00 44.78 96 THR A C 1
ATOM 805 O O . THR A 1 96 ? -11.753 1.529 -7.683 1.00 44.78 96 THR A O 1
ATOM 808 N N . HIS A 1 97 ? -11.082 2.564 -5.824 1.00 40.56 97 HIS A N 1
ATOM 809 C CA . HIS A 1 97 ? -10.997 3.891 -6.453 1.00 40.56 97 HIS A CA 1
ATOM 810 C C . HIS A 1 97 ? -9.772 4.069 -7.363 1.00 40.56 97 HIS A C 1
ATOM 812 O O . HIS A 1 97 ? -9.854 4.794 -8.352 1.00 40.56 97 HIS A O 1
ATOM 818 N N . ALA A 1 98 ? -8.668 3.361 -7.096 1.00 43.31 98 ALA A N 1
ATOM 819 C CA . ALA A 1 98 ? -7.469 3.416 -7.935 1.00 43.31 98 ALA A CA 1
ATOM 820 C C . ALA A 1 98 ? -7.687 2.809 -9.337 1.00 43.31 98 ALA A C 1
ATOM 822 O O . ALA A 1 98 ? -7.034 3.225 -10.291 1.00 43.31 98 ALA A O 1
ATOM 823 N N . ARG A 1 99 ? -8.636 1.870 -9.488 1.00 42.59 99 ARG A N 1
ATOM 824 C CA . ARG A 1 99 ? -9.003 1.277 -10.789 1.00 42.59 99 ARG A CA 1
ATOM 825 C C . ARG A 1 99 ? -9.928 2.177 -11.630 1.00 42.59 99 ARG A C 1
ATOM 827 O O . ARG A 1 99 ? -10.010 1.971 -12.834 1.00 42.59 99 ARG A O 1
ATOM 834 N N . TYR A 1 100 ? -10.570 3.184 -11.025 1.00 48.28 100 TYR A N 1
ATOM 835 C CA . TYR A 1 100 ? -11.489 4.131 -11.687 1.00 48.28 100 TYR A CA 1
ATOM 836 C C . TYR A 1 100 ? -10.896 5.542 -11.887 1.00 48.28 100 TYR A C 1
ATOM 838 O O . TYR A 1 100 ? -11.635 6.504 -12.066 1.00 48.28 100 TYR A O 1
ATOM 846 N N . GLY A 1 101 ? -9.568 5.692 -11.877 1.00 40.78 101 GLY A N 1
ATOM 847 C CA . GLY A 1 101 ? -8.919 6.921 -12.356 1.00 40.78 101 GLY A CA 1
ATOM 848 C C . GLY A 1 101 ? -9.007 8.147 -11.439 1.00 40.78 101 GLY A C 1
ATOM 849 O O . GLY A 1 101 ? -8.637 9.234 -11.870 1.00 40.78 101 GLY A O 1
ATOM 850 N N . ILE A 1 102 ? -9.423 8.013 -10.174 1.00 39.41 102 ILE A N 1
ATOM 851 C CA . ILE A 1 102 ? -9.319 9.128 -9.222 1.00 39.41 102 ILE A CA 1
ATOM 852 C C . ILE A 1 102 ? -7.985 9.016 -8.483 1.00 39.41 102 ILE A C 1
ATOM 854 O O . ILE A 1 102 ? -7.846 8.280 -7.502 1.00 39.41 102 ILE A O 1
ATOM 858 N N . MET A 1 103 ? -6.983 9.738 -8.987 1.00 36.59 103 MET A N 1
ATOM 859 C CA . MET A 1 103 ? -5.693 9.914 -8.325 1.00 36.59 103 MET A CA 1
ATOM 860 C C . MET A 1 103 ? -5.883 10.681 -7.011 1.00 36.59 103 MET A C 1
ATOM 862 O O . MET A 1 103 ? -5.890 11.909 -6.989 1.00 36.59 103 MET A O 1
ATOM 866 N N . TYR A 1 104 ? -6.004 9.969 -5.895 1.00 40.38 104 TYR A N 1
ATOM 867 C CA . TYR A 1 104 ? -5.773 10.573 -4.587 1.00 40.38 104 TYR A CA 1
ATOM 868 C C . TYR A 1 104 ? -4.307 10.401 -4.214 1.00 40.38 104 TYR A C 1
ATOM 870 O O . TYR A 1 104 ? -3.780 9.289 -4.202 1.00 40.38 104 TYR A O 1
ATOM 878 N N . SER A 1 105 ? -3.660 11.524 -3.909 1.00 40.12 105 SER A N 1
ATOM 879 C CA . SER A 1 105 ? -2.273 11.594 -3.472 1.00 40.12 105 SER A CA 1
ATOM 880 C C . SER A 1 105 ? -2.010 10.644 -2.297 1.00 40.12 105 SER A C 1
ATOM 882 O O . SER A 1 105 ? -2.602 10.715 -1.216 1.00 40.12 105 SER A O 1
ATOM 884 N N . GLU A 1 106 ? -1.112 9.701 -2.551 1.00 47.72 106 GLU A N 1
ATOM 885 C CA . GLU A 1 106 ? -0.676 8.655 -1.639 1.00 47.72 106 GLU A CA 1
ATOM 886 C C . GLU A 1 106 ? 0.006 9.282 -0.413 1.00 47.72 106 GLU A C 1
ATOM 888 O O . GLU A 1 106 ? 1.118 9.787 -0.528 1.00 47.72 106 GLU A O 1
ATOM 893 N N . SER A 1 107 ? -0.653 9.300 0.757 1.00 51.31 107 SER A N 1
ATOM 894 C CA . SER A 1 107 ? -0.030 9.305 2.109 1.00 51.31 107 SER A CA 1
ATOM 895 C C . SER A 1 107 ? -0.983 9.823 3.195 1.00 51.31 107 SER A C 1
ATOM 897 O O . SER A 1 107 ? -1.043 9.269 4.298 1.00 51.31 107 SER A O 1
ATOM 899 N N . THR A 1 108 ? -1.749 10.879 2.919 1.00 45.97 108 THR A N 1
ATOM 900 C CA . THR A 1 108 ? -2.463 11.625 3.970 1.00 45.97 108 THR A CA 1
ATOM 901 C C . THR A 1 108 ? -3.767 10.962 4.405 1.00 45.97 108 THR A C 1
ATOM 903 O O . THR A 1 108 ? -4.073 10.956 5.598 1.00 45.97 108 THR A O 1
ATOM 906 N N . THR A 1 109 ? -4.516 10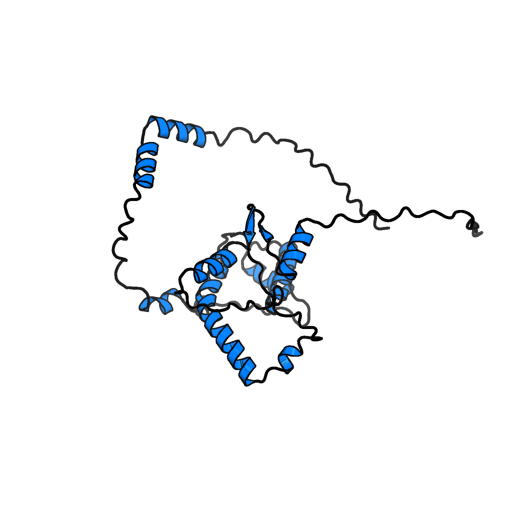.330 3.506 1.00 49.31 109 THR A N 1
ATOM 907 C CA . THR A 1 109 ? -5.829 9.725 3.804 1.00 49.31 109 THR A CA 1
ATOM 908 C C . THR A 1 109 ? -5.742 8.503 4.723 1.00 49.31 109 THR A C 1
ATOM 910 O O . THR A 1 109 ? -6.457 8.452 5.725 1.00 49.31 109 THR A O 1
ATOM 913 N N . CYS A 1 110 ? -4.803 7.578 4.493 1.00 45.34 110 CYS A N 1
ATOM 914 C CA . CYS A 1 110 ? -4.574 6.436 5.394 1.00 45.34 110 CYS A CA 1
ATOM 915 C C . CYS A 1 110 ? -4.119 6.873 6.799 1.00 45.34 110 CYS A C 1
ATOM 917 O O . CYS A 1 110 ? -4.580 6.318 7.801 1.00 45.34 110 CYS A O 1
ATOM 919 N N . GLN A 1 111 ? -3.260 7.898 6.904 1.00 46.81 111 GLN A N 1
ATOM 920 C CA . GLN A 1 111 ? -2.853 8.445 8.207 1.00 46.81 111 GLN A CA 1
ATOM 921 C C . GLN A 1 111 ? -4.020 9.124 8.933 1.00 46.81 111 GLN A C 1
ATOM 923 O O . GLN A 1 111 ? -4.197 8.905 10.131 1.00 46.81 111 GLN A O 1
ATOM 928 N N . THR A 1 112 ? -4.846 9.888 8.215 1.00 46.62 112 THR A N 1
ATOM 929 C CA . THR A 1 112 ? -6.000 10.595 8.791 1.00 46.62 112 THR A CA 1
ATOM 930 C C . THR A 1 112 ? -7.087 9.616 9.253 1.00 46.62 112 THR A C 1
ATOM 932 O O . THR A 1 112 ? -7.643 9.787 10.338 1.00 46.62 112 THR A O 1
ATOM 935 N N . MET A 1 113 ? -7.315 8.522 8.513 1.00 40.41 113 MET A N 1
ATOM 936 C CA . MET A 1 113 ? -8.242 7.454 8.913 1.00 40.41 113 MET A CA 1
ATOM 937 C C . MET A 1 113 ? -7.780 6.687 10.157 1.00 40.41 113 MET A C 1
ATOM 939 O O . MET A 1 113 ? -8.605 6.401 11.028 1.00 40.41 113 MET A O 1
ATOM 943 N N . MET A 1 114 ? -6.481 6.383 10.292 1.00 48.09 114 MET A N 1
ATOM 944 C CA . MET A 1 114 ? -5.967 5.781 11.534 1.00 48.09 114 MET A CA 1
ATOM 945 C C . MET A 1 114 ? -6.115 6.726 12.733 1.00 48.09 114 MET A C 1
ATOM 947 O O . MET A 1 114 ? -6.358 6.271 13.850 1.00 48.09 114 MET A O 1
ATOM 951 N N . GLN A 1 115 ? -5.993 8.035 12.501 1.00 45.12 115 GLN A N 1
ATOM 952 C CA . GLN A 1 115 ? -6.026 9.054 13.547 1.00 45.12 115 GLN A CA 1
ATOM 953 C C . GLN A 1 115 ? -7.453 9.436 13.986 1.00 45.12 115 GLN A C 1
ATOM 955 O O . GLN A 1 115 ? -7.652 9.817 15.134 1.00 45.12 115 GLN A O 1
ATOM 960 N N . GLN A 1 116 ? -8.463 9.275 13.123 1.00 41.44 116 GLN A N 1
ATOM 961 C CA . GLN A 1 116 ? -9.879 9.443 13.490 1.00 41.44 116 GLN A CA 1
ATOM 962 C C . GLN A 1 116 ? -10.444 8.230 14.244 1.00 41.44 116 GLN A C 1
ATOM 964 O O . GLN A 1 116 ? -11.261 8.397 15.147 1.00 41.44 116 GLN A O 1
ATOM 969 N N . CYS A 1 117 ? -9.967 7.015 13.952 1.00 40.72 117 CYS A N 1
ATOM 970 C CA . CYS A 1 117 ? -10.355 5.807 14.695 1.00 40.72 117 CYS A CA 1
ATOM 971 C C . CYS A 1 117 ? -9.955 5.839 16.180 1.00 40.72 117 CYS A C 1
ATOM 973 O O . CYS A 1 117 ? -10.577 5.157 16.991 1.00 40.72 117 CYS A O 1
ATOM 975 N N . THR A 1 118 ? -8.951 6.637 16.549 1.00 45.38 118 THR A N 1
ATOM 976 C CA . THR A 1 118 ? -8.494 6.786 17.940 1.00 45.38 118 THR A CA 1
ATOM 977 C C . THR A 1 118 ? -9.391 7.707 18.775 1.00 45.38 118 THR A C 1
ATOM 979 O O . THR A 1 118 ? -9.343 7.643 19.997 1.00 45.38 118 THR A O 1
ATOM 982 N N . VAL A 1 119 ? -10.232 8.538 18.147 1.00 42.81 119 VAL A N 1
ATOM 983 C CA . VAL A 1 119 ? -11.049 9.556 18.838 1.00 42.81 119 VAL A CA 1
ATOM 984 C C . VAL A 1 119 ? -12.386 8.996 19.351 1.00 42.81 119 VAL A C 1
ATOM 986 O O . VAL A 1 119 ? -12.988 9.569 20.252 1.00 42.81 119 VAL A O 1
ATOM 989 N N . THR A 1 120 ? -12.856 7.857 18.829 1.00 41.00 120 THR A N 1
ATOM 990 C CA . THR A 1 120 ? -14.205 7.327 19.118 1.00 41.00 120 THR A CA 1
ATOM 991 C C . THR A 1 120 ? -14.269 6.155 20.102 1.00 41.00 120 THR A C 1
ATOM 993 O O . THR A 1 120 ? -15.368 5.699 20.409 1.00 41.00 120 THR A O 1
ATOM 996 N N . GLN A 1 121 ? -13.147 5.654 20.632 1.00 42.03 121 GLN A N 1
ATOM 997 C CA . GLN A 1 121 ? -13.183 4.681 21.734 1.00 42.03 121 GLN A CA 1
ATOM 998 C C . GLN A 1 121 ? -13.091 5.404 23.080 1.00 42.03 121 GLN A C 1
ATOM 1000 O O . GLN A 1 121 ? -12.157 6.163 23.326 1.00 42.03 121 GLN A O 1
ATOM 1005 N N . LYS A 1 122 ? -14.082 5.156 23.951 1.00 38.50 122 LYS A N 1
ATOM 1006 C CA . LYS A 1 122 ? -14.072 5.553 25.366 1.00 38.50 122 LYS A CA 1
ATOM 1007 C C . LYS A 1 122 ? -12.701 5.242 25.973 1.00 38.50 122 LYS A C 1
ATOM 1009 O O . LYS A 1 122 ? -12.244 4.103 25.905 1.00 38.50 122 LYS A O 1
ATOM 1014 N N . LEU A 1 123 ? -12.093 6.275 26.552 1.00 41.19 123 LEU A N 1
ATOM 1015 C CA . LEU A 1 123 ? -10.801 6.282 27.232 1.00 41.19 123 LEU A CA 1
ATOM 1016 C C . LEU A 1 123 ? -10.771 5.246 28.366 1.00 41.19 123 LEU A C 1
ATOM 1018 O O . LEU A 1 123 ? -11.058 5.553 29.517 1.00 41.19 123 LEU A O 1
ATOM 1022 N N . GLN A 1 124 ? -10.409 4.012 28.038 1.00 39.34 124 GLN A N 1
ATOM 1023 C CA . GLN A 1 124 ? -9.556 3.235 28.923 1.00 39.34 124 GLN A CA 1
ATOM 1024 C C . GLN A 1 124 ? -8.122 3.490 28.478 1.00 39.34 124 GLN A C 1
ATOM 1026 O O . GLN A 1 124 ? -7.847 3.552 27.278 1.00 39.34 124 GLN A O 1
ATOM 1031 N N . GLU A 1 125 ? -7.230 3.683 29.442 1.00 40.84 125 GLU A N 1
ATOM 1032 C CA . GLU A 1 125 ? -5.817 3.994 29.250 1.00 40.84 125 GLU A CA 1
ATOM 1033 C C . GLU A 1 125 ? -5.086 2.795 28.610 1.00 40.84 125 GLU A C 1
ATOM 1035 O O . GLU A 1 125 ? -4.337 2.055 29.241 1.00 40.84 125 GLU A O 1
ATOM 1040 N N . LYS A 1 126 ? -5.349 2.531 27.326 1.00 34.69 126 LYS A N 1
ATOM 1041 C CA . LYS A 1 126 ? -4.644 1.512 26.554 1.00 34.69 126 LYS A CA 1
ATOM 1042 C C . LYS A 1 126 ? -3.305 2.088 26.128 1.00 34.69 126 LYS A C 1
ATOM 1044 O O . LYS A 1 126 ? -3.220 2.950 25.253 1.00 34.69 126 LYS A O 1
ATOM 1049 N N . LYS A 1 127 ? -2.239 1.573 26.736 1.00 39.03 127 LYS A N 1
ATOM 1050 C CA . LYS A 1 127 ? -0.859 1.809 26.314 1.00 39.03 127 LYS A CA 1
ATOM 1051 C C . LYS A 1 127 ? -0.686 1.283 24.884 1.00 39.03 127 LYS A C 1
ATOM 1053 O O . LYS A 1 127 ? -0.472 0.094 24.667 1.00 39.03 127 LYS A O 1
ATOM 1058 N N . HIS A 1 128 ? -0.821 2.167 23.897 1.00 42.53 128 HIS A N 1
ATOM 1059 C CA . HIS A 1 128 ? -0.569 1.849 22.494 1.00 42.53 128 HIS A CA 1
ATOM 1060 C C . HIS A 1 128 ? 0.929 1.604 22.292 1.00 42.53 128 HIS A C 1
ATOM 1062 O O . HIS A 1 128 ? 1.712 2.538 22.116 1.00 42.53 128 HIS A O 1
ATOM 1068 N N . ILE A 1 129 ? 1.337 0.337 22.329 1.00 47.31 129 ILE A N 1
ATOM 1069 C CA . ILE A 1 129 ? 2.677 -0.075 21.918 1.00 47.31 129 ILE A CA 1
ATOM 1070 C C . ILE A 1 129 ? 2.654 -0.162 20.395 1.00 47.31 129 ILE A C 1
ATOM 1072 O O . ILE A 1 129 ? 2.150 -1.123 19.817 1.00 47.31 129 ILE A O 1
ATOM 1076 N N . PHE A 1 130 ? 3.151 0.877 19.732 1.00 46.41 130 PHE A N 1
ATOM 1077 C CA . PHE A 1 130 ? 3.359 0.820 18.291 1.00 46.41 130 PHE A CA 1
ATOM 1078 C C . PHE A 1 130 ? 4.543 -0.115 18.008 1.00 46.41 130 PHE A C 1
ATOM 1080 O O . PHE A 1 130 ? 5.596 0.059 18.631 1.00 46.41 130 PHE A O 1
ATOM 1087 N N . PRO A 1 131 ? 4.419 -1.083 17.080 1.00 51.78 131 PRO A N 1
ATOM 1088 C CA . PRO A 1 131 ? 5.585 -1.804 16.591 1.00 51.78 131 PRO A CA 1
ATOM 1089 C C . PRO A 1 131 ? 6.605 -0.787 16.065 1.00 51.78 131 PRO A C 1
ATOM 1091 O O . PRO A 1 131 ? 6.234 0.251 15.507 1.00 51.78 131 PRO A O 1
ATOM 1094 N N . VAL A 1 132 ? 7.888 -1.057 16.316 1.00 50.09 132 VAL A N 1
ATOM 1095 C CA . VAL A 1 132 ? 9.011 -0.161 16.004 1.00 50.09 132 VAL A CA 1
ATOM 1096 C C . VAL A 1 132 ? 8.847 0.413 14.587 1.00 50.09 132 VAL A C 1
ATOM 1098 O O . VAL A 1 132 ? 8.619 -0.323 13.623 1.00 50.09 132 VAL A O 1
ATOM 1101 N N . ARG A 1 133 ? 8.915 1.746 14.457 1.00 46.31 133 ARG A N 1
ATOM 1102 C CA . ARG A 1 133 ? 8.773 2.437 13.164 1.00 46.31 133 ARG A CA 1
ATOM 1103 C C . ARG A 1 133 ? 9.762 1.860 12.151 1.00 46.31 133 ARG A C 1
ATOM 1105 O O . ARG A 1 133 ? 10.959 1.875 12.401 1.00 46.31 133 ARG A O 1
ATOM 1112 N N . GLY A 1 134 ? 9.253 1.430 10.997 1.00 49.97 134 GLY A N 1
ATOM 1113 C CA . GLY A 1 134 ? 10.059 0.823 9.932 1.00 49.97 134 GLY A CA 1
ATOM 1114 C C . GLY A 1 134 ? 10.022 -0.707 9.893 1.00 49.97 134 GLY A C 1
ATOM 1115 O O . GLY A 1 134 ? 10.706 -1.285 9.057 1.00 49.97 134 GLY A O 1
ATOM 1116 N N . HIS A 1 135 ? 9.223 -1.355 10.751 1.00 49.91 135 HIS A N 1
ATOM 1117 C CA . HIS A 1 135 ? 9.146 -2.820 10.818 1.00 49.91 135 HIS A CA 1
ATOM 1118 C C . HIS A 1 135 ? 7.795 -3.440 10.452 1.00 49.91 135 HIS A C 1
ATOM 1120 O O . HIS A 1 135 ? 7.702 -4.663 10.425 1.00 49.91 135 HIS A O 1
ATOM 1126 N N . THR A 1 136 ? 6.778 -2.666 10.062 1.00 56.25 136 THR A N 1
ATOM 1127 C CA . THR A 1 136 ? 5.723 -3.199 9.181 1.00 56.25 136 THR A CA 1
ATOM 1128 C C . THR A 1 136 ? 6.270 -3.278 7.759 1.00 56.25 136 THR A C 1
ATOM 1130 O O . THR A 1 136 ? 5.738 -2.662 6.853 1.00 56.25 136 THR A O 1
ATOM 1133 N N . TYR A 1 137 ? 7.373 -4.006 7.572 1.00 55.50 137 TYR A N 1
ATOM 1134 C CA . TYR A 1 137 ? 7.714 -4.538 6.261 1.00 55.50 137 TYR A CA 1
ATOM 1135 C C . TYR A 1 137 ? 6.696 -5.645 6.024 1.00 55.50 137 TYR A C 1
ATOM 1137 O O . TYR A 1 137 ? 6.907 -6.799 6.406 1.00 55.50 137 TYR A O 1
ATOM 1145 N N . LEU A 1 138 ? 5.533 -5.278 5.487 1.00 67.44 138 LEU A N 1
ATOM 1146 C CA . LEU A 1 138 ? 4.701 -6.295 4.877 1.00 67.44 138 LEU A CA 1
ATOM 1147 C C . LEU A 1 138 ? 5.547 -6.858 3.730 1.00 67.44 138 LEU A C 1
ATOM 1149 O O . LEU A 1 138 ? 6.142 -6.074 2.991 1.00 67.44 138 LEU A O 1
ATOM 1153 N N . PRO A 1 139 ? 5.654 -8.186 3.572 1.00 70.69 139 PRO A N 1
ATOM 1154 C CA . PRO A 1 139 ? 6.385 -8.771 2.448 1.00 70.69 139 PRO A CA 1
ATOM 1155 C C . PRO A 1 139 ? 5.977 -8.147 1.100 1.00 70.69 139 PRO A C 1
ATOM 1157 O O . PRO A 1 139 ? 6.814 -7.973 0.219 1.00 70.69 139 PRO A O 1
ATOM 1160 N N . ASN A 1 140 ? 4.719 -7.705 1.008 1.00 80.56 140 ASN A N 1
ATOM 1161 C CA . ASN A 1 140 ? 4.132 -7.046 -0.153 1.00 80.56 140 ASN A CA 1
ATOM 1162 C C . ASN A 1 140 ? 4.652 -5.619 -0.411 1.00 80.56 140 ASN A C 1
ATOM 1164 O O . ASN A 1 140 ? 4.542 -5.144 -1.535 1.00 80.56 140 ASN A O 1
ATOM 1168 N N . ASP A 1 141 ? 5.227 -4.919 0.573 1.00 85.25 141 ASP A N 1
ATOM 1169 C CA . ASP A 1 141 ? 5.735 -3.550 0.374 1.00 85.25 141 ASP A CA 1
ATOM 1170 C C . ASP A 1 141 ? 6.892 -3.527 -0.633 1.00 85.25 141 ASP A C 1
ATOM 1172 O O . ASP A 1 141 ? 6.999 -2.617 -1.457 1.00 85.25 141 ASP A O 1
ATOM 1176 N N . ALA A 1 142 ? 7.735 -4.565 -0.608 1.00 87.19 142 ALA A N 1
ATOM 1177 C CA . ALA A 1 142 ? 8.796 -4.745 -1.593 1.00 87.19 142 ALA A CA 1
ATOM 1178 C C . ALA A 1 142 ? 8.223 -4.994 -2.999 1.00 87.19 142 ALA A C 1
ATOM 1180 O O . ALA A 1 142 ? 8.727 -4.442 -3.977 1.00 87.19 142 ALA A O 1
ATOM 1181 N N . ASP A 1 143 ? 7.143 -5.771 -3.092 1.00 92.50 143 ASP A N 1
ATOM 1182 C CA . ASP A 1 143 ? 6.469 -6.070 -4.354 1.00 92.50 143 ASP A CA 1
ATOM 1183 C C . ASP A 1 143 ? 5.828 -4.806 -4.961 1.00 92.50 143 ASP A C 1
ATOM 1185 O O . ASP A 1 143 ? 5.993 -4.541 -6.153 1.00 92.50 143 ASP A O 1
ATOM 1189 N N . PHE A 1 144 ? 5.197 -3.950 -4.146 1.00 92.25 144 PHE A N 1
ATOM 1190 C CA . PHE A 1 144 ? 4.664 -2.662 -4.609 1.00 92.25 144 PHE A CA 1
ATOM 1191 C C . PHE A 1 144 ? 5.756 -1.713 -5.106 1.00 92.25 144 PHE A C 1
ATOM 1193 O O . PHE A 1 144 ? 5.559 -1.023 -6.107 1.00 92.25 144 PHE A O 1
ATOM 1200 N N . ALA A 1 145 ? 6.925 -1.701 -4.460 1.00 92.81 145 ALA A N 1
ATOM 1201 C CA . ALA A 1 145 ? 8.057 -0.904 -4.925 1.00 92.81 145 ALA A CA 1
ATOM 1202 C C . ALA A 1 145 ? 8.555 -1.361 -6.310 1.00 92.81 145 ALA A C 1
ATOM 1204 O O . ALA A 1 145 ? 8.885 -0.525 -7.154 1.00 92.81 145 ALA A O 1
ATOM 1205 N N . LEU A 1 146 ? 8.571 -2.674 -6.572 1.00 95.38 146 LEU A N 1
ATOM 1206 C CA . LEU A 1 146 ? 8.930 -3.227 -7.883 1.00 95.38 146 LEU A CA 1
ATOM 1207 C C . LEU A 1 146 ? 7.915 -2.833 -8.964 1.00 95.38 146 LEU A C 1
ATOM 1209 O O . LEU A 1 146 ? 8.313 -2.378 -10.039 1.00 95.38 146 LEU A O 1
ATOM 1213 N N . ILE A 1 147 ? 6.618 -2.947 -8.664 1.00 95.94 147 ILE A N 1
ATOM 1214 C CA . ILE A 1 147 ? 5.539 -2.546 -9.580 1.00 95.94 147 ILE A CA 1
ATOM 1215 C C . ILE A 1 147 ? 5.618 -1.045 -9.870 1.00 95.94 147 ILE A C 1
ATOM 1217 O O . ILE A 1 147 ? 5.583 -0.644 -11.031 1.00 95.94 147 ILE A O 1
ATOM 1221 N N . GLY A 1 148 ? 5.806 -0.212 -8.841 1.00 94.62 148 GLY A N 1
ATOM 1222 C CA . GLY A 1 148 ? 5.955 1.236 -8.991 1.00 94.62 148 GLY A CA 1
ATOM 1223 C C . GLY A 1 148 ? 7.152 1.618 -9.864 1.00 94.62 148 GLY A C 1
ATOM 1224 O O . GLY A 1 148 ? 7.023 2.451 -10.760 1.00 94.62 148 GLY A O 1
ATOM 1225 N N . LYS A 1 149 ? 8.300 0.950 -9.677 1.00 96.00 149 LYS A N 1
ATOM 1226 C CA . LYS A 1 149 ? 9.482 1.146 -10.529 1.00 96.00 149 LYS A CA 1
ATOM 1227 C C . LYS A 1 149 ? 9.199 0.781 -11.988 1.00 96.00 149 LYS A C 1
ATOM 1229 O O . LYS A 1 149 ? 9.626 1.505 -12.882 1.00 96.00 149 LYS A O 1
ATOM 1234 N N . LYS A 1 150 ? 8.483 -0.322 -12.237 1.00 96.31 150 LYS A N 1
ATOM 1235 C CA . LYS A 1 150 ? 8.152 -0.770 -13.598 1.00 96.31 150 LYS A CA 1
ATOM 1236 C C . LYS A 1 150 ? 7.133 0.149 -14.274 1.00 96.31 150 LYS A C 1
ATOM 1238 O O . LYS A 1 150 ? 7.331 0.504 -15.430 1.00 96.31 150 LYS A O 1
ATOM 1243 N N . LYS A 1 151 ? 6.120 0.603 -13.533 1.00 96.31 151 LYS A N 1
ATOM 1244 C CA . LYS A 1 151 ? 5.155 1.624 -13.967 1.00 96.31 151 LYS A CA 1
ATOM 1245 C C . LYS A 1 151 ? 5.849 2.931 -14.364 1.00 96.31 151 LYS A C 1
ATOM 1247 O O . LYS A 1 151 ? 5.488 3.535 -15.359 1.00 96.31 151 LYS A O 1
ATOM 1252 N N . GLY A 1 152 ? 6.882 3.358 -13.637 1.00 93.88 152 GLY A N 1
ATOM 1253 C CA . GLY A 1 152 ? 7.650 4.552 -14.016 1.00 93.88 152 GLY A CA 1
ATOM 1254 C C . GLY A 1 152 ? 8.335 4.451 -15.388 1.00 93.88 152 GLY A C 1
ATOM 1255 O O . GLY A 1 152 ? 8.642 5.475 -15.985 1.00 93.88 152 GLY A O 1
ATOM 1256 N N . MET A 1 153 ? 8.564 3.234 -15.897 1.00 94.62 153 MET A N 1
ATOM 1257 C CA . MET A 1 153 ? 9.178 2.986 -17.209 1.00 94.62 153 MET A CA 1
ATOM 1258 C C . MET A 1 153 ? 8.158 2.736 -18.328 1.00 94.62 153 MET A C 1
ATOM 1260 O O . MET A 1 153 ? 8.526 2.753 -19.499 1.00 94.62 153 MET A O 1
ATOM 1264 N N . CYS A 1 154 ? 6.907 2.428 -17.985 1.00 93.62 154 CYS A N 1
ATOM 1265 C CA . CYS A 1 154 ? 5.863 2.056 -18.934 1.00 93.62 154 CYS A CA 1
ATOM 1266 C C . CYS A 1 154 ? 4.547 2.693 -18.486 1.00 93.62 154 CYS A C 1
ATOM 1268 O O . CYS A 1 154 ? 4.065 2.370 -17.404 1.00 93.62 154 CYS A O 1
ATOM 1270 N N . SER A 1 155 ? 3.955 3.562 -19.307 1.00 93.75 155 SER A N 1
ATOM 1271 C CA . SER A 1 155 ? 2.653 4.166 -19.008 1.00 93.75 155 SER A CA 1
ATOM 1272 C C . SER A 1 155 ? 1.526 3.228 -19.457 1.00 93.75 155 SER A C 1
ATOM 1274 O O . SER A 1 155 ? 1.405 2.992 -20.657 1.00 93.75 155 SER A O 1
ATOM 1276 N N . PRO A 1 156 ? 0.724 2.651 -18.545 1.00 95.38 156 PRO A N 1
ATOM 1277 C CA . PRO A 1 156 ? -0.419 1.833 -18.934 1.00 95.38 156 PRO A CA 1
ATOM 1278 C C . PRO A 1 156 ? -1.586 2.714 -19.393 1.00 95.38 156 PRO A C 1
ATOM 1280 O O . PRO A 1 156 ? -2.039 3.572 -18.636 1.00 95.38 156 PRO A O 1
ATOM 1283 N N . GLU A 1 157 ? -2.108 2.461 -20.592 1.00 96.25 157 GLU A N 1
ATOM 1284 C CA . GLU A 1 157 ? -3.284 3.166 -21.132 1.00 96.25 157 GLU A CA 1
ATOM 1285 C C . GLU A 1 157 ? -4.577 2.378 -20.903 1.00 96.25 157 GLU A C 1
ATOM 1287 O O . GLU A 1 157 ? -5.620 2.951 -20.589 1.00 96.25 157 GLU A O 1
ATOM 1292 N N . ILE A 1 158 ? -4.502 1.048 -21.000 1.00 95.25 158 ILE A N 1
ATOM 1293 C CA . ILE A 1 158 ? -5.641 0.147 -20.811 1.00 95.25 158 ILE A CA 1
ATOM 1294 C C . ILE A 1 158 ? -5.433 -0.795 -19.616 1.00 95.25 158 ILE A C 1
ATOM 1296 O O . ILE A 1 158 ? -4.297 -1.114 -19.255 1.00 95.25 158 ILE A O 1
ATOM 1300 N N . PRO A 1 159 ? -6.514 -1.314 -18.999 1.00 92.94 159 PRO A N 1
ATOM 1301 C CA . PRO A 1 159 ? -6.410 -2.232 -17.862 1.00 92.94 159 PRO A CA 1
ATOM 1302 C C . PRO A 1 159 ? -5.554 -3.479 -18.126 1.00 92.94 159 PRO A C 1
ATOM 1304 O O . PRO A 1 159 ? -4.870 -3.940 -17.225 1.00 92.94 159 PRO A O 1
ATOM 1307 N N . VAL A 1 160 ? -5.542 -3.994 -19.358 1.00 95.44 160 VAL A N 1
ATOM 1308 C CA . VAL A 1 160 ? -4.741 -5.174 -19.737 1.00 95.44 160 VAL A CA 1
ATOM 1309 C C . VAL A 1 160 ? -3.235 -4.891 -19.678 1.00 95.44 160 VAL A C 1
ATOM 1311 O O . VAL A 1 160 ? -2.436 -5.793 -19.429 1.00 95.44 160 VAL A O 1
ATOM 1314 N N . ASP A 1 161 ? -2.813 -3.641 -19.871 1.00 96.12 161 ASP A N 1
ATOM 1315 C CA . ASP A 1 161 ? -1.394 -3.292 -19.783 1.00 96.12 161 ASP A CA 1
ATOM 1316 C C . ASP A 1 161 ? -0.898 -3.286 -18.341 1.00 96.12 161 ASP A C 1
ATOM 1318 O O . ASP A 1 161 ? 0.269 -3.593 -18.094 1.00 96.12 161 ASP A O 1
ATOM 1322 N N . TRP A 1 162 ? -1.783 -3.030 -17.374 1.00 96.06 162 TRP A N 1
ATOM 1323 C CA . TRP A 1 162 ? -1.449 -3.208 -15.964 1.00 96.06 162 TRP A CA 1
ATOM 1324 C C . TRP A 1 162 ? -1.093 -4.652 -15.641 1.00 96.06 162 TRP A C 1
ATOM 1326 O O . TRP A 1 162 ? -0.122 -4.872 -14.919 1.00 96.06 162 TRP A O 1
ATOM 1336 N N . ASP A 1 163 ? -1.812 -5.619 -16.208 1.00 96.75 163 ASP A N 1
ATOM 1337 C CA . ASP A 1 163 ? -1.527 -7.037 -15.993 1.00 96.75 163 ASP A CA 1
ATOM 1338 C C . ASP A 1 163 ? -0.105 -7.367 -16.476 1.00 96.75 163 ASP A C 1
ATOM 1340 O O . ASP A 1 163 ? 0.703 -7.896 -15.712 1.00 96.75 163 ASP A O 1
ATOM 1344 N N . LYS A 1 164 ? 0.267 -6.912 -17.681 1.00 96.56 164 LYS A N 1
ATOM 1345 C CA . LYS A 1 164 ? 1.626 -7.081 -18.232 1.00 96.56 164 LYS A CA 1
ATOM 1346 C C . LYS A 1 164 ? 2.698 -6.384 -17.390 1.00 96.56 164 LYS A C 1
ATOM 1348 O O . LYS A 1 164 ? 3.777 -6.939 -17.176 1.00 96.56 164 LYS A O 1
ATOM 1353 N N . ILE A 1 165 ? 2.433 -5.159 -16.920 1.00 97.38 165 ILE A N 1
ATOM 1354 C CA . ILE A 1 165 ? 3.367 -4.402 -16.070 1.00 97.38 165 ILE A CA 1
ATOM 1355 C C . ILE A 1 165 ? 3.594 -5.138 -14.753 1.00 97.38 165 ILE A C 1
ATOM 1357 O O . ILE A 1 165 ? 4.740 -5.241 -14.312 1.00 97.38 165 ILE A O 1
ATOM 1361 N N . ILE A 1 166 ? 2.526 -5.648 -14.137 1.00 96.75 166 ILE A N 1
ATOM 1362 C CA . ILE A 1 166 ? 2.606 -6.392 -12.885 1.00 96.75 166 ILE A CA 1
ATOM 1363 C C . ILE A 1 166 ? 3.374 -7.691 -13.120 1.00 96.75 166 ILE A C 1
ATOM 1365 O O . ILE A 1 166 ? 4.360 -7.906 -12.430 1.00 96.75 166 ILE A O 1
ATOM 1369 N N . GLU A 1 167 ? 3.039 -8.509 -14.119 1.00 96.94 167 GLU A N 1
ATOM 1370 C CA . GLU A 1 167 ? 3.783 -9.745 -14.423 1.00 96.94 167 GLU A CA 1
ATOM 1371 C C . GLU A 1 167 ? 5.283 -9.486 -14.638 1.00 96.94 167 GLU A C 1
ATOM 1373 O O . GLU A 1 167 ? 6.129 -10.194 -14.086 1.00 96.94 167 GLU A O 1
ATOM 1378 N N . ALA A 1 168 ? 5.627 -8.417 -15.363 1.00 96.62 168 ALA A N 1
ATOM 1379 C CA . ALA A 1 168 ? 7.006 -8.041 -15.664 1.00 96.62 168 ALA A CA 1
ATOM 1380 C C . ALA A 1 168 ? 7.743 -7.319 -14.517 1.00 96.62 168 ALA A C 1
ATOM 1382 O O . ALA A 1 168 ? 8.954 -7.093 -14.621 1.00 96.62 168 ALA A O 1
ATOM 1383 N N . ALA A 1 169 ? 7.054 -6.921 -13.441 1.00 97.19 169 ALA A N 1
ATOM 1384 C CA . ALA A 1 169 ? 7.653 -6.164 -12.340 1.00 97.19 169 ALA A CA 1
ATOM 1385 C C . ALA A 1 169 ? 8.645 -7.000 -11.516 1.00 97.19 169 ALA A C 1
ATOM 1387 O O . ALA A 1 169 ? 9.614 -6.461 -10.976 1.00 97.19 169 ALA A O 1
ATOM 1388 N N . ARG A 1 170 ? 8.448 -8.323 -11.444 1.00 96.19 170 ARG A N 1
ATOM 1389 C CA . ARG A 1 170 ? 9.329 -9.251 -10.726 1.00 96.19 170 ARG A CA 1
ATOM 1390 C C . ARG A 1 170 ? 9.901 -10.282 -11.686 1.00 96.19 170 ARG A C 1
ATOM 1392 O O . ARG A 1 170 ? 9.168 -10.964 -12.383 1.00 96.19 170 ARG A O 1
ATOM 1399 N N . LYS A 1 171 ? 11.227 -10.423 -11.695 1.00 94.12 171 LYS A N 1
ATOM 1400 C CA . LYS A 1 171 ? 11.921 -11.460 -12.482 1.00 94.12 171 LYS A CA 1
ATOM 1401 C C . LYS A 1 171 ? 12.304 -12.678 -11.639 1.00 94.12 171 LYS A C 1
ATOM 1403 O O . LYS A 1 171 ? 12.242 -13.798 -12.127 1.00 94.12 171 LYS A O 1
ATOM 1408 N N . TYR A 1 172 ? 12.675 -12.458 -10.376 1.00 91.50 172 TYR A N 1
ATOM 1409 C CA . TYR A 1 172 ? 13.152 -13.497 -9.460 1.00 91.50 172 TYR A CA 1
ATOM 1410 C C . TYR A 1 172 ? 12.463 -13.418 -8.089 1.00 91.50 172 TYR A C 1
ATOM 1412 O O . TYR A 1 172 ? 12.074 -12.329 -7.660 1.00 91.50 172 TYR A O 1
ATOM 1420 N N . PRO A 1 173 ? 12.353 -14.537 -7.348 1.00 90.38 173 PRO A N 1
ATOM 1421 C CA . PRO A 1 173 ? 12.551 -15.925 -7.790 1.00 90.38 173 PRO A CA 1
ATOM 1422 C C . PRO A 1 173 ? 11.605 -16.360 -8.918 1.00 90.38 173 PRO A C 1
ATOM 1424 O O . PRO A 1 173 ? 12.020 -17.119 -9.782 1.00 90.38 173 PRO A O 1
ATOM 1427 N N . THR A 1 174 ? 10.383 -15.833 -8.956 1.00 94.75 174 THR A N 1
ATOM 1428 C CA . THR A 1 174 ? 9.393 -16.100 -10.006 1.00 94.75 174 THR A CA 1
ATOM 1429 C C . THR A 1 174 ? 8.634 -14.816 -10.338 1.00 94.75 174 THR A C 1
ATOM 1431 O O . THR A 1 174 ? 8.439 -13.997 -9.430 1.00 94.75 174 THR A O 1
ATOM 1434 N N . PRO A 1 175 ? 8.183 -14.633 -11.590 1.00 96.62 175 PRO A N 1
ATOM 1435 C CA . PRO A 1 175 ? 7.263 -13.560 -11.945 1.00 96.62 175 PRO A CA 1
ATOM 1436 C C . PRO A 1 175 ? 5.968 -13.591 -11.138 1.00 96.62 175 PRO A C 1
ATOM 1438 O O . PRO A 1 175 ? 5.588 -14.627 -10.581 1.00 96.62 175 PRO A O 1
ATOM 1441 N N . PHE A 1 176 ? 5.297 -12.443 -11.060 1.00 96.38 176 PHE A N 1
ATOM 1442 C CA . PHE A 1 176 ? 3.971 -12.388 -10.457 1.00 96.38 176 PHE A CA 1
ATOM 1443 C C . PHE A 1 176 ? 2.972 -13.129 -11.345 1.00 96.38 176 PHE A C 1
ATOM 1445 O O . PHE A 1 176 ? 3.013 -13.010 -12.564 1.00 96.38 176 PHE A O 1
ATOM 1452 N N . LYS A 1 177 ? 2.065 -13.883 -10.720 1.00 96.50 177 LYS A N 1
ATOM 1453 C CA . LYS A 1 177 ? 0.929 -14.495 -11.407 1.00 96.50 177 LYS A CA 1
ATOM 1454 C C . LYS A 1 177 ? -0.262 -13.561 -11.270 1.00 96.50 177 LYS A C 1
ATOM 1456 O O . LYS A 1 177 ? -0.832 -13.464 -10.182 1.00 96.50 177 LYS A O 1
ATOM 1461 N N . VAL A 1 178 ? -0.625 -12.883 -12.350 1.00 96.31 178 VAL A N 1
ATOM 1462 C CA . VAL A 1 178 ? -1.830 -12.059 -12.368 1.00 96.31 178 VAL A CA 1
ATOM 1463 C C . VAL A 1 178 ? -3.026 -12.968 -12.627 1.00 96.31 178 VAL A C 1
ATOM 1465 O O . VAL A 1 178 ? -3.021 -13.801 -13.529 1.00 96.31 178 VAL A O 1
ATOM 1468 N N . VAL A 1 179 ? -4.034 -12.870 -11.766 1.00 95.62 179 VAL A N 1
ATOM 1469 C CA . VAL A 1 179 ? -5.282 -13.623 -11.893 1.00 95.62 179 VAL A CA 1
ATOM 1470 C C . VAL A 1 179 ? -6.394 -12.610 -12.075 1.00 95.62 179 VAL A C 1
ATOM 1472 O O . VAL A 1 179 ? -6.654 -11.806 -11.179 1.00 95.62 179 VAL A O 1
ATOM 1475 N N . THR A 1 180 ? -7.051 -12.646 -13.230 1.00 93.62 180 THR A N 1
ATOM 1476 C CA . THR A 1 180 ? -8.238 -11.832 -13.478 1.00 93.62 180 THR A CA 1
ATOM 1477 C C . THR A 1 180 ? -9.367 -12.334 -12.585 1.00 93.62 180 THR A C 1
ATOM 1479 O O . THR A 1 180 ? -9.808 -13.475 -12.705 1.00 93.62 180 THR A O 1
ATOM 1482 N N . THR A 1 181 ? -9.824 -11.492 -11.664 1.00 90.56 181 THR A N 1
ATOM 1483 C CA . THR A 1 181 ? -10.943 -11.796 -10.769 1.00 90.56 181 THR A CA 1
ATOM 1484 C C . THR A 1 181 ? -12.193 -11.029 -11.189 1.00 90.56 181 THR A C 1
ATOM 1486 O O . THR A 1 181 ? -12.112 -9.884 -11.641 1.00 90.56 181 THR A O 1
ATOM 1489 N N . THR A 1 182 ? -13.362 -11.659 -11.045 1.00 92.88 182 THR A N 1
ATOM 1490 C CA . THR A 1 182 ? -14.664 -10.991 -11.198 1.00 92.88 182 THR A CA 1
ATOM 1491 C C . THR A 1 182 ? -15.067 -10.299 -9.895 1.00 92.88 182 THR A C 1
ATOM 1493 O O . THR A 1 182 ? -14.478 -10.541 -8.838 1.00 92.88 182 THR A O 1
ATOM 1496 N N . HIS A 1 183 ? -16.083 -9.432 -9.951 1.00 87.88 183 HIS A N 1
ATOM 1497 C CA . HIS A 1 183 ? -16.610 -8.750 -8.764 1.00 87.88 183 HIS A CA 1
ATOM 1498 C C . HIS A 1 183 ? -17.094 -9.721 -7.671 1.00 87.88 183 HIS A C 1
ATOM 1500 O O . HIS A 1 183 ? -17.048 -9.371 -6.495 1.00 87.88 183 HIS A O 1
ATOM 1506 N N . ASP A 1 184 ? -17.453 -10.951 -8.042 1.00 90.50 184 ASP A N 1
ATOM 1507 C CA . ASP A 1 184 ? -17.947 -11.993 -7.131 1.00 90.50 184 ASP A CA 1
ATOM 1508 C C . ASP A 1 184 ? -16.871 -12.509 -6.164 1.00 90.50 184 ASP A C 1
ATOM 1510 O O . ASP A 1 184 ? -17.185 -13.040 -5.101 1.00 90.50 184 ASP A O 1
ATOM 1514 N N . PHE A 1 185 ? -15.588 -12.319 -6.496 1.00 84.81 185 PHE A N 1
ATOM 1515 C CA . PHE A 1 185 ? -14.474 -12.640 -5.598 1.00 84.81 185 PHE A CA 1
ATOM 1516 C C . PHE A 1 185 ? -14.339 -11.644 -4.445 1.00 84.81 185 PHE A C 1
ATOM 1518 O O . PHE A 1 185 ? -13.643 -11.920 -3.464 1.00 84.81 185 PHE A O 1
ATOM 1525 N N . PHE A 1 186 ? -14.958 -10.468 -4.560 1.00 86.12 186 PHE A N 1
ATOM 1526 C CA . PHE A 1 186 ? -14.834 -9.416 -3.568 1.00 86.12 186 PHE A CA 1
ATOM 1527 C C . PHE A 1 186 ? -16.001 -9.476 -2.592 1.00 86.12 186 PHE A C 1
ATOM 1529 O O . PHE A 1 186 ? -17.171 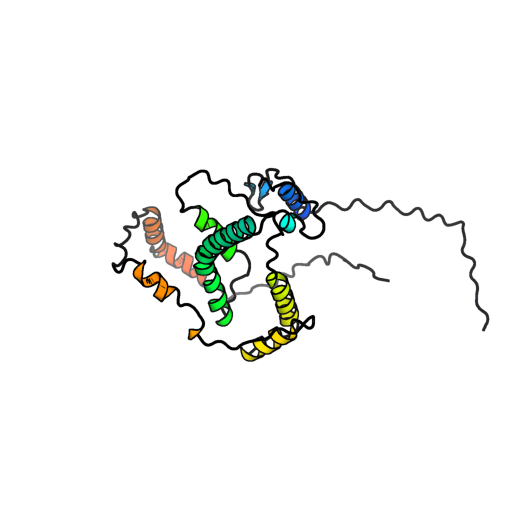-9.414 -2.959 1.00 86.12 186 PHE A O 1
ATOM 1536 N N . PHE A 1 187 ? -15.667 -9.545 -1.308 1.00 87.44 187 PHE A N 1
ATOM 1537 C CA . PHE A 1 187 ? -16.654 -9.480 -0.244 1.00 87.44 187 PHE A CA 1
ATOM 1538 C C . PHE A 1 187 ? -17.347 -8.112 -0.249 1.00 87.44 187 PHE A C 1
ATOM 1540 O O . PHE A 1 187 ? -16.719 -7.087 0.043 1.00 87.44 187 PHE A O 1
ATOM 1547 N N . ASN A 1 188 ? -18.643 -8.082 -0.571 1.00 87.00 188 ASN A N 1
ATOM 1548 C CA . ASN A 1 188 ? -19.409 -6.844 -0.551 1.00 87.00 188 ASN A CA 1
ATOM 1549 C C . ASN A 1 188 ? -19.662 -6.399 0.895 1.00 87.00 188 ASN A C 1
ATOM 1551 O O . ASN A 1 188 ? -20.584 -6.846 1.578 1.00 87.00 188 ASN A O 1
ATOM 1555 N N . MET A 1 189 ? -18.836 -5.465 1.357 1.00 81.75 189 MET A N 1
ATOM 1556 C CA . MET A 1 189 ? -18.928 -4.929 2.712 1.00 81.75 189 MET A CA 1
ATOM 1557 C C . MET A 1 189 ? -20.226 -4.176 2.961 1.00 81.75 189 MET A C 1
ATOM 1559 O O . MET A 1 189 ? -20.693 -4.155 4.094 1.00 81.75 189 MET A O 1
ATOM 1563 N N . LYS A 1 190 ? -20.817 -3.561 1.930 1.00 83.19 190 LYS A N 1
ATOM 1564 C CA . LYS A 1 190 ? -22.101 -2.873 2.075 1.00 83.19 190 LYS A CA 1
ATOM 1565 C C . LYS A 1 190 ? -23.179 -3.871 2.471 1.00 83.19 190 LYS A C 1
ATOM 1567 O O . LYS A 1 190 ? -23.911 -3.611 3.420 1.00 83.19 190 LYS A O 1
ATOM 1572 N N . ASP A 1 191 ? -23.221 -5.012 1.795 1.00 89.00 191 ASP A N 1
ATOM 1573 C CA . ASP A 1 191 ? -24.220 -6.049 2.044 1.00 89.00 191 ASP A CA 1
ATOM 1574 C C . ASP A 1 191 ? -23.985 -6.702 3.405 1.00 89.00 191 ASP A C 1
ATOM 1576 O O . ASP A 1 191 ? -24.914 -6.814 4.204 1.00 89.00 191 ASP A O 1
ATOM 1580 N N . ALA A 1 192 ? -22.729 -7.022 3.722 1.00 86.69 192 ALA A N 1
ATOM 1581 C CA . ALA A 1 192 ? -22.352 -7.610 5.003 1.00 86.69 192 ALA A CA 1
ATOM 1582 C C . ALA A 1 192 ? -22.619 -6.691 6.203 1.00 86.69 192 ALA A C 1
ATOM 1584 O O . ALA A 1 192 ? -22.997 -7.157 7.277 1.00 86.69 192 ALA A O 1
ATOM 1585 N N . LEU A 1 193 ? -22.422 -5.381 6.033 1.00 83.19 193 LEU A N 1
ATOM 1586 C CA . LEU A 1 193 ? -22.646 -4.392 7.084 1.00 83.19 193 LEU A CA 1
ATOM 1587 C C . LEU A 1 193 ? -24.084 -3.856 7.097 1.00 83.19 193 LEU A C 1
ATOM 1589 O O . LEU A 1 193 ? -24.478 -3.223 8.077 1.00 83.19 193 LEU A O 1
ATOM 1593 N N . SER A 1 194 ? -24.882 -4.131 6.059 1.00 87.75 194 SER A N 1
ATOM 1594 C CA . SER A 1 194 ? -26.272 -3.672 5.939 1.00 87.75 194 SER A CA 1
ATOM 1595 C C . SER A 1 194 ? -27.149 -3.974 7.161 1.00 87.75 194 SER A C 1
ATOM 1597 O O . SER A 1 194 ? -27.904 -3.080 7.545 1.00 87.75 194 SER A O 1
ATOM 1599 N N . PRO A 1 195 ? -27.028 -5.128 7.855 1.00 87.88 195 PRO A N 1
ATOM 1600 C CA . PRO A 1 195 ? -27.849 -5.409 9.033 1.00 87.88 195 PRO A CA 1
ATOM 1601 C C . PRO A 1 195 ? -27.458 -4.568 10.254 1.00 87.88 195 PRO A C 1
ATOM 1603 O O . PRO A 1 195 ? -28.274 -4.365 11.149 1.00 87.88 195 PRO A O 1
ATOM 1606 N N . TYR A 1 196 ? -26.215 -4.083 10.298 1.00 80.56 196 TYR A N 1
ATOM 1607 C CA . TYR A 1 196 ? -25.697 -3.262 11.394 1.00 80.56 196 TYR A CA 1
ATOM 1608 C C . TYR A 1 196 ? -25.995 -1.773 11.201 1.00 80.56 196 TYR A C 1
ATOM 1610 O O . TYR A 1 196 ? -25.907 -0.995 12.154 1.00 80.56 196 TYR A O 1
ATOM 1618 N N . PHE A 1 197 ? -26.349 -1.352 9.985 1.00 80.25 197 PHE A N 1
ATOM 1619 C CA . PHE A 1 197 ? -26.839 -0.003 9.750 1.00 80.25 197 PHE A CA 1
ATOM 1620 C C . PHE A 1 197 ? -28.312 0.089 10.150 1.00 80.25 197 PHE A C 1
ATOM 1622 O O . PHE A 1 197 ? -29.143 -0.737 9.776 1.00 80.25 197 PHE A O 1
ATOM 1629 N N . LEU A 1 198 ? -28.649 1.127 10.918 1.00 77.38 198 LEU A N 1
ATOM 1630 C CA . LEU A 1 198 ? -30.035 1.429 11.257 1.00 77.38 198 LEU A CA 1
ATOM 1631 C C . LEU A 1 198 ? -30.826 1.630 9.955 1.00 77.38 198 LEU A C 1
ATOM 1633 O O . LEU A 1 198 ? -30.513 2.529 9.179 1.00 77.38 198 LEU A O 1
ATOM 1637 N N . LYS A 1 199 ? -31.861 0.806 9.729 1.00 77.12 199 LYS A N 1
ATOM 1638 C CA . LYS A 1 199 ? -32.800 0.954 8.595 1.00 77.12 199 LYS A CA 1
ATOM 1639 C C . LYS A 1 199 ? -33.567 2.277 8.635 1.00 77.12 199 LYS A C 1
ATOM 1641 O O . LYS A 1 199 ? -34.133 2.702 7.634 1.00 77.12 199 LYS A O 1
ATOM 1646 N N . VAL A 1 200 ? -33.612 2.903 9.807 1.00 75.31 200 VAL A N 1
ATOM 1647 C CA . VAL A 1 200 ? -34.295 4.172 10.022 1.00 75.31 200 VAL A CA 1
ATOM 1648 C C . VAL A 1 200 ? -33.399 5.293 9.490 1.00 75.31 200 VAL A C 1
ATOM 1650 O O . VAL A 1 200 ? -32.211 5.309 9.840 1.00 75.31 200 VAL A O 1
ATOM 1653 N N . PRO A 1 201 ? -33.916 6.240 8.681 1.00 63.12 201 PRO A N 1
ATOM 1654 C CA . PRO A 1 201 ? -33.166 7.446 8.355 1.00 63.12 201 PRO A CA 1
ATOM 1655 C C . PRO A 1 201 ? -32.657 8.045 9.661 1.00 63.12 201 PRO A C 1
ATOM 1657 O O . PRO A 1 201 ? -33.410 8.126 10.637 1.00 63.12 201 PRO A O 1
ATOM 1660 N N . ARG A 1 202 ? -31.363 8.402 9.706 1.00 62.50 202 ARG A N 1
ATOM 1661 C CA . ARG A 1 202 ? -30.794 9.061 10.887 1.00 62.50 202 ARG A CA 1
ATOM 1662 C C . ARG A 1 202 ? -31.768 10.177 11.270 1.00 62.50 202 ARG A C 1
ATOM 1664 O O . ARG A 1 202 ? -32.071 10.983 10.385 1.00 62.50 202 ARG A O 1
ATOM 1671 N N . PRO A 1 203 ? -32.289 10.211 12.513 1.00 68.62 203 PRO A N 1
ATOM 1672 C CA . PRO A 1 203 ? -33.163 11.299 12.926 1.00 68.62 203 PRO A CA 1
ATOM 1673 C C . PRO A 1 203 ? -32.438 12.582 12.559 1.00 68.62 203 PRO A C 1
ATOM 1675 O O . PRO A 1 203 ? -31.238 12.671 12.842 1.00 68.62 203 PRO A O 1
ATOM 1678 N N . ALA A 1 204 ? -33.122 13.483 11.839 1.00 70.31 204 ALA A N 1
ATOM 1679 C CA . ALA A 1 204 ? -32.515 14.687 11.291 1.00 70.31 204 ALA A CA 1
ATOM 1680 C C . ALA A 1 204 ? -31.631 15.283 12.378 1.00 70.31 204 ALA A C 1
ATOM 1682 O O . ALA A 1 204 ? -32.135 15.693 13.430 1.00 70.31 204 ALA A O 1
ATOM 1683 N N . LEU A 1 205 ? -30.309 15.204 12.179 1.00 60.41 205 LEU A N 1
ATOM 1684 C CA . LEU A 1 205 ? -29.372 15.761 13.132 1.00 60.41 205 LEU A CA 1
ATOM 1685 C C . LEU A 1 205 ? -29.753 17.227 13.163 1.00 60.41 205 LEU A C 1
ATOM 1687 O O . LEU A 1 205 ? -29.546 17.937 12.179 1.00 60.41 205 LEU A O 1
ATOM 1691 N N . ARG A 1 206 ? -30.382 17.660 14.260 1.00 61.41 206 ARG A N 1
ATOM 1692 C CA . ARG A 1 206 ? -30.553 19.074 14.543 1.00 61.41 206 ARG A CA 1
ATOM 1693 C C . ARG A 1 206 ? -29.135 19.564 14.741 1.0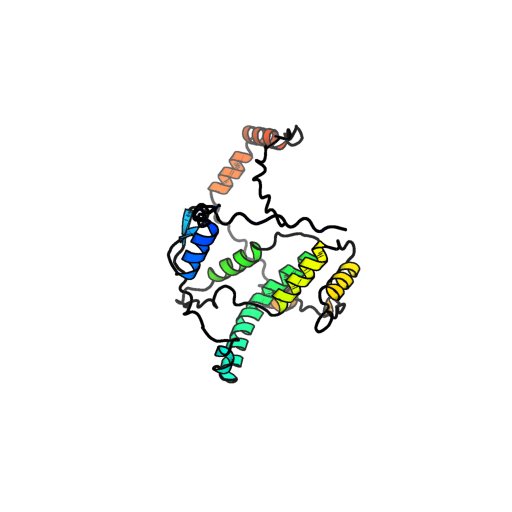0 61.41 206 ARG A C 1
ATOM 1695 O O . ARG A 1 206 ? -28.621 19.541 15.857 1.00 61.41 206 ARG A O 1
ATOM 1702 N N . LEU A 1 207 ? -28.469 19.903 13.635 1.00 62.41 207 LEU A N 1
ATOM 1703 C CA . LEU A 1 207 ? -27.271 20.710 13.651 1.00 62.41 207 LEU A CA 1
ATOM 1704 C C . LEU A 1 207 ? -27.681 21.869 14.541 1.00 62.41 207 LEU A C 1
ATOM 1706 O O . LEU A 1 207 ? -28.598 22.614 14.184 1.00 62.41 207 LEU A O 1
ATOM 1710 N N . ARG A 1 208 ? -27.126 21.927 15.763 1.00 59.97 208 ARG A N 1
ATOM 1711 C CA . ARG A 1 208 ? -27.291 23.097 16.623 1.00 59.97 208 ARG A CA 1
ATOM 1712 C C . ARG A 1 208 ? -27.006 24.247 15.690 1.00 59.97 208 ARG A C 1
ATOM 1714 O O . ARG A 1 208 ? -25.907 24.263 15.141 1.00 59.97 208 ARG A O 1
ATOM 1721 N N . GLN A 1 209 ? -28.017 25.076 15.435 1.00 60.56 209 GLN A N 1
ATOM 1722 C CA . GLN A 1 209 ? -27.929 26.207 14.528 1.00 60.56 209 GLN A CA 1
ATOM 1723 C C . GLN A 1 209 ? -26.703 26.981 14.973 1.00 60.56 209 GLN A C 1
ATOM 1725 O O . GLN A 1 209 ? -26.715 27.663 16.000 1.00 60.56 209 GLN A O 1
ATOM 1730 N N . ASN A 1 210 ? -25.592 26.731 14.292 1.00 58.25 210 ASN A N 1
ATOM 1731 C CA . ASN A 1 210 ? -24.325 27.286 14.682 1.00 58.25 210 ASN A CA 1
ATOM 1732 C C . ASN A 1 210 ? -24.486 28.703 14.179 1.00 58.25 210 ASN A C 1
ATOM 1734 O O . ASN A 1 210 ? -24.433 28.921 12.972 1.00 58.25 210 ASN A O 1
ATOM 1738 N N . LYS A 1 211 ? -24.867 29.622 15.075 1.00 66.50 211 LYS A N 1
ATOM 1739 C CA . LYS A 1 211 ? -25.318 30.967 14.700 1.00 66.50 211 LYS A CA 1
ATOM 1740 C C . LYS A 1 211 ? -24.322 31.629 13.737 1.00 66.50 211 LYS A C 1
ATOM 1742 O O . LYS A 1 211 ? -24.746 32.332 12.834 1.00 66.50 211 LYS A O 1
ATOM 1747 N N . GLY A 1 212 ? -23.032 31.291 13.847 1.00 67.44 212 GLY A N 1
ATOM 1748 C CA . GLY A 1 212 ? -21.981 31.696 12.911 1.00 67.44 212 GLY A CA 1
ATOM 1749 C C . GLY A 1 212 ? -22.173 31.249 11.454 1.00 67.44 212 GLY A C 1
ATOM 1750 O O . GLY A 1 212 ? -21.939 32.049 10.561 1.00 67.44 212 GLY A O 1
ATOM 1751 N N . LEU A 1 213 ? -22.642 30.026 11.181 1.00 67.31 213 LEU A N 1
ATOM 1752 C CA . LEU A 1 213 ? -22.907 29.566 9.807 1.00 67.31 213 LEU A CA 1
ATOM 1753 C C . LEU A 1 213 ? -24.100 30.290 9.184 1.00 67.31 213 LEU A C 1
ATOM 1755 O O . LEU A 1 213 ? -24.050 30.636 8.010 1.00 67.31 213 LEU A O 1
ATOM 1759 N N . ILE A 1 214 ? -25.142 30.564 9.976 1.00 72.81 214 ILE A N 1
ATOM 1760 C CA . ILE A 1 214 ? -26.275 31.372 9.512 1.00 72.81 214 ILE A CA 1
ATOM 1761 C C . ILE A 1 214 ? -25.791 32.791 9.208 1.00 72.81 214 ILE A C 1
ATOM 1763 O O . ILE A 1 214 ? -26.053 33.275 8.120 1.00 72.81 214 ILE A O 1
ATOM 1767 N N . ILE A 1 215 ? -25.002 33.408 10.096 1.00 75.75 215 ILE A N 1
ATOM 1768 C CA . ILE A 1 215 ? -24.433 34.749 9.876 1.00 75.75 215 ILE A CA 1
ATOM 1769 C C . ILE A 1 215 ? -23.586 34.802 8.600 1.00 75.75 215 ILE A C 1
ATOM 1771 O O . ILE A 1 215 ? -23.726 35.751 7.838 1.00 75.75 215 ILE A O 1
ATOM 1775 N N . ILE A 1 216 ? -22.750 33.793 8.335 1.00 73.62 216 ILE A N 1
ATOM 1776 C CA . ILE A 1 216 ? -21.930 33.741 7.116 1.00 73.62 216 ILE A CA 1
ATOM 1777 C C . ILE A 1 216 ? -22.815 33.601 5.877 1.00 73.62 216 ILE A C 1
ATOM 1779 O O . ILE A 1 216 ? -22.641 34.362 4.935 1.00 73.62 216 ILE A O 1
ATOM 1783 N N . ILE A 1 217 ? -23.803 32.700 5.882 1.00 77.31 217 ILE A N 1
ATOM 1784 C CA . ILE A 1 217 ? -24.732 32.550 4.751 1.00 77.31 217 ILE A CA 1
ATOM 1785 C C . ILE A 1 217 ? -25.507 33.852 4.520 1.00 77.31 217 ILE A C 1
ATOM 1787 O O . ILE A 1 217 ? -25.611 34.310 3.387 1.00 77.31 217 ILE A O 1
ATOM 1791 N N . THR A 1 218 ? -26.004 34.494 5.580 1.00 80.12 218 THR A N 1
ATOM 1792 C CA . THR A 1 218 ? -26.725 35.770 5.478 1.00 80.12 218 THR A CA 1
ATOM 1793 C C . THR A 1 218 ? -25.816 36.903 5.002 1.00 80.12 218 THR A C 1
ATOM 1795 O O . THR A 1 218 ? -26.257 37.743 4.227 1.00 80.12 218 THR A O 1
ATOM 1798 N N . TYR A 1 219 ? -24.550 36.927 5.427 1.00 79.56 219 TYR A N 1
ATOM 1799 C CA . TYR A 1 219 ? -23.568 37.908 4.970 1.00 79.56 219 TYR A CA 1
ATOM 1800 C C . TYR A 1 219 ? -23.202 37.703 3.501 1.00 79.56 219 TYR A C 1
ATOM 1802 O O . TYR A 1 219 ? -23.144 38.682 2.772 1.00 79.56 219 TYR A O 1
ATOM 1810 N N . LEU A 1 220 ? -23.012 36.459 3.056 1.00 75.06 220 LEU A N 1
ATOM 1811 C CA . LEU A 1 220 ? -22.705 36.111 1.663 1.00 75.06 220 LEU A CA 1
ATOM 1812 C C . LEU A 1 220 ? -23.908 36.259 0.721 1.00 75.06 220 LEU A C 1
ATOM 1814 O O . LEU A 1 220 ? -23.725 36.370 -0.481 1.00 75.06 220 LEU A O 1
ATOM 1818 N N . SER A 1 221 ? -25.131 36.278 1.258 1.00 78.00 221 SER A N 1
ATOM 1819 C CA . SER A 1 221 ? -26.356 36.498 0.475 1.00 78.00 221 SER A CA 1
ATOM 1820 C C . SER A 1 221 ? -26.690 37.982 0.278 1.00 78.00 221 SER A C 1
ATOM 1822 O O . SER A 1 221 ? -27.709 38.293 -0.338 1.00 78.00 221 SER A O 1
ATOM 1824 N N . LYS A 1 222 ? -25.896 38.914 0.827 1.00 85.56 222 LYS A N 1
ATOM 1825 C CA . LYS A 1 222 ? -26.083 40.341 0.538 1.00 85.56 222 LYS A CA 1
ATOM 1826 C C . LYS A 1 222 ? -25.598 40.618 -0.893 1.00 85.56 222 LYS A C 1
ATOM 1828 O O . LYS A 1 222 ? -24.527 40.140 -1.252 1.00 85.56 222 LYS A O 1
ATOM 1833 N N . PRO A 1 223 ? -26.332 41.401 -1.697 1.00 80.31 223 PRO A N 1
ATOM 1834 C CA . PRO A 1 223 ? -25.939 41.679 -3.080 1.00 80.31 223 PRO A CA 1
ATOM 1835 C C . PRO A 1 223 ? -24.545 42.327 -3.167 1.00 80.31 223 PRO A C 1
ATOM 1837 O O . PRO A 1 223 ? -23.731 41.927 -3.986 1.00 80.31 223 PRO A O 1
ATOM 1840 N N . GLU A 1 224 ? -24.214 43.212 -2.223 1.00 82.12 224 GLU A N 1
ATOM 1841 C CA . GLU A 1 224 ? -22.912 43.897 -2.147 1.00 82.12 224 GLU A CA 1
ATOM 1842 C C . GLU A 1 224 ? -21.717 42.947 -1.944 1.00 82.12 224 GLU A C 1
ATOM 1844 O O . GLU A 1 224 ? -20.628 43.189 -2.457 1.00 82.12 224 GLU A O 1
ATOM 1849 N N . SER A 1 225 ? -21.895 41.868 -1.177 1.00 72.94 225 SER A N 1
ATOM 1850 C CA . SER A 1 225 ? -20.844 40.871 -0.945 1.00 72.94 225 SER A CA 1
ATOM 1851 C C . SER A 1 225 ? -20.831 39.809 -2.039 1.00 72.94 225 SER A C 1
ATOM 1853 O O . SER A 1 225 ? -19.761 39.322 -2.386 1.00 72.94 225 SER A O 1
ATOM 1855 N N . HIS A 1 226 ? -21.988 39.473 -2.610 1.00 69.50 226 HIS A N 1
ATOM 1856 C CA . HIS A 1 226 ? -22.084 38.568 -3.749 1.00 69.50 226 HIS A CA 1
ATOM 1857 C C . HIS A 1 226 ? -21.320 39.114 -4.964 1.00 69.50 226 HIS A C 1
ATOM 1859 O O . HIS A 1 226 ? -20.503 38.394 -5.532 1.00 69.50 226 HIS A O 1
ATOM 1865 N N . ASP A 1 227 ? -21.498 40.396 -5.299 1.00 74.81 227 ASP A N 1
ATOM 1866 C CA . ASP A 1 227 ? -20.802 41.036 -6.424 1.00 74.81 227 ASP A CA 1
ATOM 1867 C C . ASP A 1 227 ? -19.282 41.099 -6.202 1.00 74.81 227 ASP A C 1
ATOM 1869 O O . ASP A 1 227 ? -18.509 40.847 -7.126 1.00 74.81 227 ASP A O 1
ATOM 1873 N N . TYR A 1 228 ? -18.849 41.329 -4.957 1.00 74.19 228 TYR A N 1
ATOM 1874 C CA . TYR A 1 228 ? -17.437 41.284 -4.566 1.00 74.19 228 TYR A CA 1
ATOM 1875 C C . TYR A 1 228 ? -16.804 39.905 -4.813 1.00 74.19 228 TYR A C 1
ATOM 1877 O O . TYR A 1 228 ? -15.712 39.813 -5.373 1.00 74.19 228 TYR A O 1
ATOM 1885 N N . TYR A 1 229 ? -17.484 38.816 -4.437 1.00 68.62 229 TYR A N 1
ATOM 1886 C CA . TYR A 1 229 ? -16.971 37.464 -4.688 1.00 68.62 229 TYR A CA 1
ATOM 1887 C C . TYR A 1 229 ? -17.108 37.047 -6.154 1.00 68.62 229 TYR A C 1
ATOM 1889 O O . TYR A 1 229 ? -16.240 36.339 -6.655 1.00 68.62 229 TYR A O 1
ATOM 1897 N N . CYS A 1 230 ? -18.138 37.512 -6.863 1.00 70.81 230 CYS A N 1
ATOM 1898 C CA . CYS A 1 230 ? -18.250 37.307 -8.303 1.00 70.81 230 CYS A CA 1
ATOM 1899 C C . CYS A 1 230 ? -17.110 37.986 -9.064 1.00 70.81 230 CYS A C 1
ATOM 1901 O O . CYS A 1 230 ? -16.584 37.359 -9.974 1.00 70.81 230 CYS A O 1
ATOM 1903 N N . GLN A 1 231 ? -16.673 39.192 -8.683 1.00 73.12 231 GLN A N 1
ATOM 1904 C CA . GLN A 1 231 ? -15.481 39.813 -9.276 1.00 73.12 231 GLN A CA 1
ATOM 1905 C C . GLN A 1 231 ? -14.229 38.962 -9.049 1.00 73.12 231 GLN A C 1
ATOM 1907 O O . GLN A 1 231 ? -13.564 38.607 -10.011 1.00 73.12 231 GLN A O 1
ATOM 1912 N N . ILE A 1 232 ? -13.978 38.527 -7.811 1.00 69.31 232 ILE A N 1
ATOM 1913 C CA . ILE A 1 232 ? -12.806 37.693 -7.489 1.00 69.31 232 ILE A CA 1
ATOM 1914 C C . ILE A 1 232 ? -12.817 36.359 -8.251 1.00 69.31 232 ILE A C 1
ATOM 1916 O O . ILE A 1 232 ? -11.766 35.862 -8.638 1.00 69.31 232 ILE A O 1
ATOM 1920 N N . CYS A 1 233 ? -13.991 35.756 -8.450 1.00 69.56 233 CYS A N 1
ATOM 1921 C CA . CYS A 1 233 ? -14.120 34.472 -9.141 1.00 69.56 233 CYS A CA 1
ATOM 1922 C C . CYS A 1 233 ? -14.226 34.586 -10.670 1.00 69.56 233 CYS A C 1
ATOM 1924 O O . CYS A 1 233 ? -14.218 33.555 -11.334 1.00 69.56 233 CYS A O 1
ATOM 1926 N N . SER A 1 234 ? -14.364 35.794 -11.225 1.00 67.19 234 SER A N 1
ATOM 1927 C CA . SER A 1 234 ? -14.444 36.008 -12.679 1.00 67.19 234 SER A CA 1
ATOM 1928 C C . SER A 1 234 ? -13.098 36.387 -13.303 1.00 67.19 234 SER A C 1
ATOM 1930 O O . SER A 1 234 ? -13.021 36.497 -14.522 1.00 67.19 234 SER A O 1
ATOM 1932 N N . ASP A 1 235 ? -12.047 36.555 -12.495 1.00 55.56 235 ASP A N 1
ATOM 1933 C CA . ASP A 1 235 ? -10.706 36.944 -12.954 1.00 55.56 235 ASP A CA 1
ATOM 1934 C C . ASP A 1 235 ? -9.819 35.747 -13.383 1.00 55.56 235 ASP A C 1
ATOM 1936 O O . ASP A 1 235 ? -8.646 35.929 -13.707 1.00 55.56 235 ASP A O 1
ATOM 1940 N N . ASP A 1 236 ? -10.365 34.528 -13.453 1.00 57.78 236 ASP A N 1
ATOM 1941 C CA . ASP A 1 236 ? -9.636 33.303 -13.834 1.00 57.78 236 ASP A CA 1
ATOM 1942 C C . ASP A 1 236 ? -9.506 33.109 -15.362 1.00 57.78 236 ASP A C 1
ATOM 1944 O O . ASP A 1 236 ? -9.847 32.054 -15.882 1.00 57.78 236 ASP A O 1
ATOM 1948 N N . ASP A 1 237 ? -8.981 34.105 -16.083 1.00 57.66 237 ASP A N 1
ATOM 1949 C CA . ASP A 1 237 ? -8.414 33.885 -17.433 1.00 57.66 237 ASP A CA 1
ATOM 1950 C C . ASP A 1 237 ? -7.333 34.906 -17.856 1.00 57.66 237 ASP A C 1
ATOM 1952 O O . ASP A 1 237 ? -6.867 34.861 -18.994 1.00 57.66 237 ASP A O 1
ATOM 1956 N N . ASN A 1 238 ? -6.875 35.810 -16.978 1.00 53.78 238 ASN A N 1
ATOM 1957 C CA . ASN A 1 238 ? -5.798 36.742 -17.335 1.00 53.78 238 ASN A CA 1
ATOM 1958 C C . ASN A 1 238 ? -4.466 36.356 -16.686 1.00 53.78 238 ASN A C 1
ATOM 1960 O O . ASN A 1 238 ? -4.244 36.556 -15.494 1.00 53.78 238 ASN A O 1
ATOM 1964 N N . ASP A 1 239 ? -3.587 35.835 -17.541 1.00 56.12 239 ASP A N 1
ATOM 1965 C CA . ASP A 1 239 ? -2.133 35.908 -17.464 1.00 56.12 239 ASP A CA 1
ATOM 1966 C C . ASP A 1 239 ? -1.515 35.492 -16.124 1.00 56.12 239 ASP A C 1
ATOM 1968 O O . ASP A 1 239 ? -1.054 36.307 -15.319 1.00 56.12 239 ASP A O 1
ATOM 1972 N N . ILE A 1 240 ? -1.354 34.174 -15.956 1.00 50.59 240 ILE A N 1
ATOM 1973 C CA . ILE A 1 240 ? -0.154 33.673 -15.281 1.00 50.59 240 ILE A CA 1
ATOM 1974 C C . ILE A 1 240 ? 1.021 34.152 -16.133 1.00 50.59 240 ILE A C 1
ATOM 1976 O O . ILE A 1 240 ? 1.420 33.509 -17.099 1.00 50.59 240 ILE A O 1
ATOM 1980 N N . VAL A 1 241 ? 1.529 35.336 -15.806 1.00 54.62 241 VAL A N 1
ATOM 1981 C CA . VAL A 1 241 ? 2.832 35.782 -16.267 1.00 54.62 241 VAL A CA 1
ATOM 1982 C C . VAL A 1 241 ? 3.802 34.753 -15.710 1.00 54.62 241 VAL A C 1
ATOM 1984 O O . VAL A 1 241 ? 3.880 34.591 -14.487 1.00 54.62 241 VAL A O 1
ATOM 1987 N N . ASP A 1 242 ? 4.473 34.020 -16.595 1.00 52.62 242 ASP A N 1
ATOM 1988 C CA . ASP A 1 242 ? 5.609 33.181 -16.244 1.00 52.62 242 ASP A CA 1
ATOM 1989 C C . ASP A 1 242 ? 6.618 34.074 -15.519 1.00 52.62 242 ASP A C 1
ATOM 1991 O O . ASP A 1 242 ? 7.395 34.818 -16.116 1.00 52.62 242 ASP A O 1
ATOM 1995 N N . VAL A 1 243 ? 6.545 34.078 -14.190 1.00 59.12 243 VAL A N 1
ATOM 1996 C CA . VAL A 1 243 ? 7.615 34.614 -13.371 1.00 59.12 243 VAL A CA 1
ATOM 1997 C C . VAL A 1 243 ? 8.731 33.605 -13.549 1.00 59.12 243 VAL A C 1
ATOM 1999 O O . VAL A 1 243 ? 8.677 32.523 -12.960 1.00 59.12 243 VAL A O 1
ATOM 2002 N N . ASP A 1 244 ? 9.704 33.962 -14.386 1.00 50.03 244 ASP A N 1
ATOM 2003 C CA . ASP A 1 244 ? 11.015 33.332 -14.449 1.00 50.03 244 ASP A CA 1
ATOM 2004 C C . ASP A 1 244 ? 11.628 33.412 -13.048 1.00 50.03 244 ASP A C 1
ATOM 2006 O O . ASP A 1 244 ? 12.340 34.344 -12.670 1.00 50.03 244 ASP A O 1
ATOM 2010 N N . ILE A 1 245 ? 11.271 32.440 -12.216 1.00 61.56 245 ILE A N 1
ATOM 2011 C CA . ILE A 1 245 ? 11.987 32.153 -10.992 1.00 61.56 245 ILE A CA 1
ATOM 2012 C C . ILE A 1 245 ? 13.319 31.614 -11.489 1.00 61.56 245 ILE A C 1
ATOM 2014 O O . ILE A 1 245 ? 13.396 30.463 -11.917 1.00 61.56 245 ILE A O 1
ATOM 2018 N N . GLU A 1 246 ? 14.351 32.458 -11.449 1.00 58.09 246 GLU A N 1
ATOM 2019 C CA . GLU A 1 246 ? 15.743 32.024 -11.484 1.00 58.09 246 GLU A CA 1
ATOM 2020 C C . GLU A 1 246 ? 15.922 31.019 -10.342 1.00 58.09 246 GLU A C 1
ATOM 2022 O O . GLU A 1 246 ? 16.130 31.352 -9.173 1.00 58.09 246 GLU A O 1
ATOM 2027 N N . VAL A 1 247 ? 15.722 29.747 -10.673 1.00 62.22 247 VAL A N 1
ATOM 2028 C CA . VAL A 1 247 ? 16.130 28.643 -9.831 1.00 62.22 247 VAL A CA 1
ATOM 2029 C C . VAL A 1 247 ? 17.641 28.652 -9.932 1.00 62.22 247 VAL A C 1
ATOM 2031 O O . VAL A 1 247 ? 18.182 28.235 -10.950 1.00 62.22 247 VAL A O 1
ATOM 2034 N N . ASP A 1 248 ? 18.301 29.166 -8.891 1.00 52.88 248 ASP A N 1
ATOM 2035 C CA . ASP A 1 248 ? 19.729 28.954 -8.670 1.00 52.88 248 ASP A CA 1
ATOM 2036 C C . ASP A 1 248 ? 19.995 27.457 -8.873 1.00 52.88 248 ASP A C 1
ATOM 2038 O O . ASP A 1 248 ? 19.587 26.613 -8.062 1.00 52.88 248 ASP A O 1
ATOM 2042 N N . GLU A 1 249 ? 20.610 27.128 -10.009 1.00 63.66 249 GLU A N 1
ATOM 2043 C CA . GLU A 1 249 ? 21.112 25.801 -10.313 1.00 63.66 249 GLU A CA 1
ATOM 2044 C C . GLU A 1 249 ? 22.230 25.525 -9.312 1.00 63.66 249 GLU A C 1
ATOM 2046 O O . GLU A 1 249 ? 23.398 25.844 -9.520 1.00 63.66 249 GLU A O 1
ATOM 2051 N N . ASP A 1 250 ? 21.833 24.988 -8.159 1.00 58.16 250 ASP A N 1
ATOM 2052 C CA . ASP A 1 250 ? 22.734 24.517 -7.123 1.00 58.16 250 ASP A CA 1
ATOM 2053 C C . ASP A 1 250 ? 23.532 23.360 -7.745 1.00 58.16 250 ASP A C 1
ATOM 2055 O O . ASP A 1 250 ? 23.058 22.225 -7.881 1.00 58.16 250 ASP A O 1
ATOM 2059 N N . ASP A 1 251 ? 24.724 23.734 -8.200 1.00 58.34 251 ASP A N 1
ATOM 2060 C CA . ASP A 1 251 ? 25.757 22.997 -8.911 1.00 58.34 251 ASP A CA 1
ATOM 2061 C C . ASP A 1 251 ? 26.152 21.720 -8.142 1.00 58.34 251 ASP A C 1
ATOM 2063 O O . ASP A 1 251 ? 27.178 21.631 -7.468 1.00 58.34 251 ASP A O 1
ATOM 2067 N N . ASN A 1 252 ? 25.299 20.694 -8.211 1.00 57.53 252 ASN A N 1
ATOM 2068 C CA . ASN A 1 252 ? 25.651 19.312 -7.896 1.00 57.53 252 ASN A CA 1
ATOM 2069 C C . ASN A 1 252 ? 26.275 18.669 -9.139 1.00 57.53 252 ASN A C 1
ATOM 2071 O O . ASN A 1 252 ? 25.817 17.635 -9.632 1.00 57.53 252 ASN A O 1
ATOM 2075 N N . SER A 1 253 ? 27.366 19.260 -9.623 1.00 56.22 253 SER A N 1
ATOM 2076 C CA . SER A 1 253 ? 28.370 18.533 -10.388 1.00 56.22 253 SER A CA 1
ATOM 2077 C C . SER A 1 253 ? 29.122 17.589 -9.437 1.00 56.22 253 SER A C 1
ATOM 2079 O O . SER A 1 253 ? 30.280 17.786 -9.070 1.00 56.22 253 SER A O 1
ATOM 2081 N N . ASP A 1 254 ? 28.450 16.507 -9.029 1.00 50.62 254 ASP A N 1
ATOM 2082 C CA . ASP A 1 254 ? 29.129 15.307 -8.546 1.00 50.62 254 ASP A CA 1
ATOM 2083 C C . ASP A 1 254 ? 29.911 14.733 -9.737 1.00 50.62 254 ASP A C 1
ATOM 2085 O O . ASP A 1 254 ? 29.430 13.910 -10.516 1.00 50.62 254 ASP A O 1
ATOM 2089 N N . GLY A 1 255 ? 31.135 15.232 -9.906 1.00 50.50 255 GLY A N 1
ATOM 2090 C CA . GLY A 1 255 ? 32.116 14.691 -10.827 1.00 50.50 255 GLY A CA 1
ATOM 2091 C C . GLY A 1 255 ? 32.424 13.240 -10.471 1.00 50.50 255 GLY A C 1
ATOM 2092 O O . GLY A 1 255 ? 33.295 12.961 -9.649 1.00 50.50 255 GLY A O 1
ATOM 2093 N N . CYS A 1 256 ? 31.736 12.308 -11.124 1.00 53.16 256 CYS A N 1
ATOM 2094 C CA . CYS A 1 256 ? 32.221 10.947 -11.294 1.00 53.16 256 CYS A CA 1
ATOM 2095 C C . CYS A 1 256 ? 33.273 10.950 -12.412 1.00 53.16 256 CYS A C 1
ATOM 2097 O O . CYS A 1 256 ? 32.935 10.997 -13.594 1.00 53.16 256 CYS A O 1
ATOM 2099 N N . LYS A 1 257 ? 34.548 10.915 -12.017 1.00 48.00 257 LYS A N 1
ATOM 2100 C CA . LYS A 1 257 ? 35.617 10.290 -12.803 1.00 48.00 257 LYS A CA 1
ATOM 2101 C C . LYS A 1 257 ? 35.821 8.866 -12.306 1.00 48.00 257 LYS A C 1
ATOM 2103 O O . LYS A 1 257 ? 35.724 8.674 -11.072 1.00 48.00 257 LYS A O 1
#

Sequence (257 aa):
MMDNYIPRDNSNSVQWMTKRKKKVSKREMIKRRKVSGETRINHVGRYKSGVLTGPDCRCKRLQCFTRLTTEQRKEILEIFYKIFLHHTLKLVMCFTHARYGIMYSESTTCQTMMQQCTVTQKLQEKKHIFPVRGHTYLPNDADFALIGKKKGMCSPEIPVDWDKIIEAARKYPTPFKVVTTTHDFFFNMKDALSPYFLKVPRPALRLRQNKGLIIIITYLSKPESHDYYCQICSDDDNDIVDVDIEVDEDDNSDGCK

pLDDT: mean 71.37, std 18.11, range [34.69, 97.38]

Radius of gyration: 29.34 Å; chains: 1; bounding box: 94×65×59 Å

Secondary structure (DSSP, 8-state):
-----PPP-TT-----PPPP-PPPPHHHHHHHHHHHT--EE-TTS-EE----PPPP---GGGTTTTTS-HHHHHHHHHHHHHHHHHHHHHHHHHHHHHTTT----TTHHHHHHHHHHTTSS-----------TT----HHHHHHHHHHHHHTTS---SHHHHHHHHHHH--SS---------GGGS-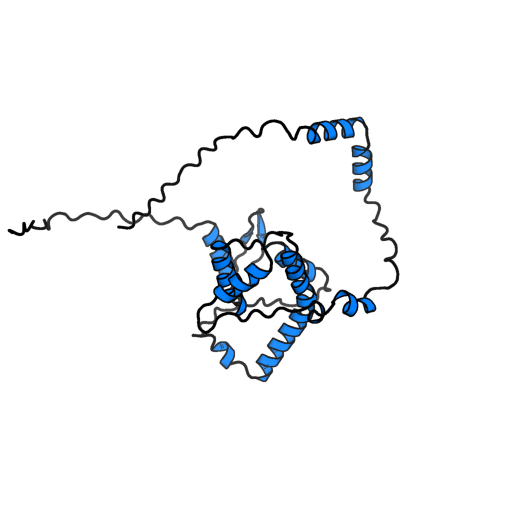-HHHHHGGGS-SSPPP-------HHHHHHHHHHTSHHHHHHHHHHHH-TTS-------------------